Protein AF-A0A378W9N7-F1 (afdb_monomer_lite)

Organism: Neisseria meningitidis (NCBI:txid487)

Radius of gyration: 16.22 Å; chains: 1; bounding box: 40×54×40 Å

Structure (mmCIF, N/CA/C/O backbone):
data_AF-A0A378W9N7-F1
#
_entry.id   AF-A0A378W9N7-F1
#
loop_
_atom_site.group_PDB
_atom_site.id
_atom_site.type_symbol
_atom_site.label_atom_id
_atom_site.label_alt_id
_atom_site.label_comp_id
_atom_site.label_asym_id
_atom_site.label_entity_id
_atom_site.label_seq_id
_atom_site.pdbx_PDB_ins_code
_atom_site.Cartn_x
_atom_site.Cartn_y
_atom_site.Cartn_z
_atom_site.occupancy
_atom_site.B_iso_or_equiv
_atom_site.auth_seq_id
_atom_site.auth_comp_id
_atom_site.auth_asym_id
_atom_site.auth_atom_id
_atom_site.pdbx_PDB_model_num
ATOM 1 N N . MET A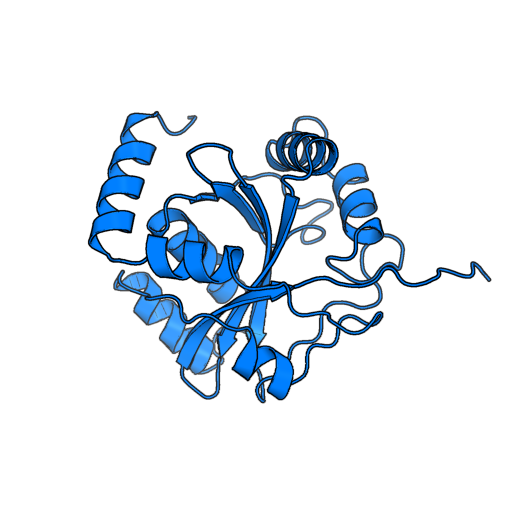 1 1 ? -7.479 9.780 22.077 1.00 34.34 1 MET A N 1
ATOM 2 C CA . MET A 1 1 ? -7.930 11.016 21.404 1.00 34.34 1 MET A CA 1
ATOM 3 C C . MET A 1 1 ? -8.249 10.666 19.956 1.00 34.34 1 MET A C 1
ATOM 5 O O . MET A 1 1 ? -7.343 10.291 19.224 1.00 34.34 1 MET A O 1
ATOM 9 N N . VAL A 1 2 ? -9.528 10.629 19.574 1.00 36.94 2 VAL A N 1
ATOM 10 C CA . VAL A 1 2 ? -9.931 10.389 18.176 1.00 36.94 2 VAL A CA 1
ATOM 11 C C . VAL A 1 2 ? -9.769 11.719 17.433 1.00 36.94 2 VAL A C 1
ATOM 13 O O . VAL A 1 2 ? -10.306 12.708 17.929 1.00 36.94 2 VAL A O 1
ATOM 16 N N . PRO A 1 3 ? -9.050 11.785 16.297 1.00 40.62 3 PRO A N 1
ATOM 17 C CA . PRO A 1 3 ? -8.922 13.017 15.521 1.00 40.62 3 PRO A CA 1
ATOM 18 C C . PRO A 1 3 ? -10.306 13.563 15.171 1.00 40.62 3 PRO A C 1
ATOM 20 O O . PRO A 1 3 ? -11.126 12.855 14.576 1.00 40.62 3 PRO A O 1
ATOM 23 N N . GLY A 1 4 ? -10.579 14.794 15.599 1.00 44.03 4 GLY A N 1
ATOM 24 C CA . GLY A 1 4 ? -11.855 15.463 15.386 1.00 44.03 4 GLY A CA 1
ATOM 25 C C . GLY A 1 4 ? -12.088 15.779 13.910 1.00 44.03 4 GLY A C 1
ATOM 26 O O . GLY A 1 4 ? -11.154 15.979 13.133 1.00 44.03 4 GLY A O 1
ATOM 27 N N . ILE A 1 5 ? -13.362 15.868 13.529 1.00 50.78 5 ILE A N 1
ATOM 28 C CA . ILE A 1 5 ? -13.840 16.156 12.166 1.00 50.78 5 ILE A CA 1
ATOM 29 C C . ILE A 1 5 ? -13.113 17.372 11.540 1.00 50.78 5 ILE A C 1
ATOM 31 O O . ILE A 1 5 ? -12.825 17.364 10.342 1.00 50.78 5 ILE A O 1
ATOM 35 N N . GLY A 1 6 ? -12.705 18.363 12.344 1.00 45.44 6 GLY A N 1
ATOM 36 C CA . GLY A 1 6 ? -11.937 19.534 11.901 1.00 45.44 6 GLY A CA 1
ATOM 37 C C . GLY A 1 6 ? -10.568 19.229 11.271 1.00 45.44 6 GLY A C 1
ATOM 38 O O . GLY A 1 6 ? -10.250 19.790 10.222 1.00 45.44 6 GLY A O 1
ATOM 39 N N . GLU A 1 7 ? -9.786 18.296 11.827 1.00 54.50 7 GLU A N 1
ATOM 40 C CA . GLU A 1 7 ? -8.474 17.919 11.266 1.00 54.50 7 GLU A CA 1
ATOM 41 C C . GLU A 1 7 ? -8.627 17.224 9.905 1.00 54.50 7 GLU A C 1
ATOM 43 O O . GLU A 1 7 ? -7.846 17.457 8.980 1.00 54.50 7 GLU A O 1
ATOM 48 N N . SER A 1 8 ? -9.690 16.427 9.745 1.00 53.88 8 SER A N 1
ATOM 49 C CA . SER A 1 8 ? -9.984 15.734 8.486 1.00 53.88 8 SER A CA 1
ATOM 50 C C . SER A 1 8 ? -10.408 16.687 7.360 1.00 53.88 8 SER A C 1
ATOM 52 O O . SER A 1 8 ? -10.002 16.505 6.210 1.00 53.88 8 SER A O 1
ATOM 54 N N . ILE A 1 9 ? -11.149 17.753 7.686 1.00 55.97 9 ILE A N 1
ATOM 55 C CA . ILE A 1 9 ? -11.561 18.783 6.721 1.00 55.97 9 ILE A CA 1
ATOM 56 C C . ILE A 1 9 ? -10.350 19.595 6.254 1.00 55.97 9 ILE A C 1
ATOM 58 O O . ILE A 1 9 ? -10.217 19.868 5.057 1.00 55.97 9 ILE A O 1
ATOM 62 N N . GLN A 1 10 ? -9.446 19.958 7.168 1.00 60.88 10 GLN A N 1
ATOM 63 C CA . GLN A 1 10 ? -8.246 20.712 6.811 1.00 60.88 10 GLN A CA 1
ATOM 64 C C . GLN A 1 10 ? -7.283 19.872 5.962 1.00 60.88 10 GLN A C 1
ATOM 66 O O . GLN A 1 10 ? -6.807 20.350 4.930 1.00 60.88 10 GLN A O 1
ATOM 71 N N . ALA A 1 11 ? -7.076 18.599 6.316 1.00 56.28 11 ALA A N 1
ATOM 72 C CA . ALA A 1 11 ? -6.296 17.665 5.505 1.00 56.28 11 ALA A CA 1
ATOM 73 C C . ALA A 1 11 ? -6.881 17.503 4.090 1.00 56.28 11 ALA A C 1
ATOM 75 O O . ALA A 1 11 ? -6.137 17.517 3.111 1.00 56.28 11 ALA A O 1
ATOM 76 N N . TYR A 1 12 ? -8.211 17.435 3.955 1.00 57.22 12 TYR A N 1
ATOM 77 C CA . TYR A 1 12 ? -8.878 17.355 2.653 1.00 57.22 12 TYR A CA 1
ATOM 78 C C . TYR A 1 12 ? -8.709 18.630 1.807 1.00 57.22 12 TYR A C 1
ATOM 80 O O . TYR A 1 12 ? -8.423 18.545 0.610 1.00 57.22 12 TYR A O 1
ATOM 88 N N . LYS A 1 13 ? -8.831 19.823 2.409 1.00 61.66 13 LYS A N 1
ATOM 89 C CA . LYS A 1 13 ? -8.597 21.103 1.712 1.00 61.66 13 LYS A CA 1
ATOM 90 C C . LYS A 1 13 ? -7.152 21.214 1.212 1.00 61.66 13 LYS A C 1
ATOM 92 O O . LYS A 1 13 ? -6.941 21.551 0.046 1.00 61.66 13 LYS A O 1
ATOM 97 N N . VAL A 1 14 ? -6.177 20.855 2.050 1.00 61.50 14 VAL A N 1
ATOM 98 C CA . VAL A 1 14 ? -4.748 20.830 1.690 1.00 61.50 14 VAL A CA 1
ATOM 99 C C . VAL A 1 14 ? -4.471 19.794 0.590 1.00 61.50 14 VAL A C 1
ATOM 101 O O . VAL A 1 14 ? -3.802 20.109 -0.394 1.00 61.50 14 VAL A O 1
ATOM 104 N N . ALA A 1 15 ? -5.059 18.596 0.678 1.00 58.94 15 ALA A N 1
ATOM 105 C CA . ALA A 1 15 ? -4.939 17.539 -0.331 1.00 58.94 15 ALA A CA 1
ATOM 106 C C . ALA A 1 15 ? -5.471 17.948 -1.712 1.00 58.94 15 ALA A C 1
ATOM 108 O O . ALA A 1 15 ? -4.865 17.647 -2.749 1.00 58.94 15 ALA A O 1
ATOM 109 N N . LYS A 1 16 ? -6.621 18.636 -1.725 1.00 56.69 16 LYS A N 1
ATOM 110 C CA . LYS A 1 16 ? -7.262 19.150 -2.938 1.00 56.69 16 LYS A CA 1
ATOM 111 C C . LYS A 1 16 ? -6.425 20.269 -3.566 1.00 56.69 16 LYS A C 1
ATOM 113 O O . LYS A 1 16 ? -6.222 20.248 -4.779 1.00 56.69 16 LYS A O 1
ATOM 118 N N . ALA A 1 17 ? -5.882 21.177 -2.751 1.00 56.25 17 ALA A N 1
ATOM 119 C CA . ALA A 1 17 ? -4.982 22.240 -3.203 1.00 56.25 17 ALA A CA 1
ATOM 120 C C . ALA A 1 17 ? -3.659 21.688 -3.770 1.00 56.25 17 ALA A C 1
ATOM 122 O O . ALA A 1 17 ? -3.176 22.165 -4.795 1.00 56.25 17 ALA A O 1
ATOM 123 N N . ALA A 1 18 ? -3.120 20.616 -3.182 1.00 56.22 18 ALA A N 1
ATOM 124 C CA . ALA A 1 18 ? -1.885 19.971 -3.633 1.00 56.22 18 ALA A CA 1
ATOM 125 C C . ALA A 1 18 ? -2.036 19.132 -4.925 1.00 56.22 18 ALA A C 1
ATOM 127 O O . ALA A 1 18 ? -1.061 18.551 -5.402 1.00 56.22 18 ALA A O 1
ATOM 128 N N . LYS A 1 19 ? -3.247 19.028 -5.508 1.00 64.69 19 LYS A N 1
ATOM 129 C CA . LYS A 1 19 ? -3.597 18.098 -6.610 1.00 64.69 19 LYS A CA 1
ATOM 130 C C . LYS A 1 19 ? -3.274 16.623 -6.301 1.00 64.69 19 LYS A C 1
ATOM 132 O O . LYS A 1 19 ? -3.296 15.787 -7.204 1.00 64.69 19 LYS A O 1
ATOM 137 N N . ASN A 1 20 ? -2.993 16.290 -5.045 1.00 63.88 20 ASN A N 1
ATOM 138 C CA . ASN A 1 20 ? -2.612 14.951 -4.611 1.00 63.88 20 ASN A CA 1
ATOM 139 C C . ASN A 1 20 ? -3.819 14.012 -4.721 1.00 63.88 20 ASN A C 1
ATOM 141 O O . ASN A 1 20 ? -3.736 12.972 -5.376 1.00 63.88 20 ASN A O 1
ATOM 145 N N . LEU A 1 21 ? -4.988 14.467 -4.252 1.00 69.69 21 LEU A N 1
ATOM 146 C CA . LEU A 1 21 ? -6.260 13.744 -4.358 1.00 69.69 21 LEU A CA 1
ATOM 147 C C . LEU A 1 21 ? -6.560 13.253 -5.791 1.00 69.69 21 LEU A C 1
ATOM 149 O O . LEU A 1 21 ? -7.120 12.174 -5.973 1.00 69.69 21 LEU A O 1
ATOM 153 N N . GLN A 1 22 ? -6.147 14.009 -6.816 1.00 74.25 22 GLN A N 1
ATOM 154 C CA . GLN A 1 22 ? -6.316 13.621 -8.222 1.00 74.25 22 GLN A CA 1
ATOM 155 C C . GLN A 1 22 ? -5.456 12.408 -8.599 1.00 74.25 22 GLN A C 1
ATOM 157 O O . GLN A 1 22 ? -5.922 11.546 -9.338 1.00 74.25 22 GLN A O 1
ATOM 162 N N . GLY A 1 23 ? -4.221 12.319 -8.094 1.00 76.62 23 GLY A N 1
ATOM 163 C CA . GLY A 1 23 ? -3.331 11.178 -8.325 1.00 76.62 23 GLY A CA 1
ATOM 164 C C . GLY A 1 23 ? -3.875 9.899 -7.692 1.00 76.62 23 GLY A C 1
ATOM 165 O O . GLY A 1 23 ? -3.953 8.868 -8.358 1.00 76.62 23 GLY A O 1
ATOM 166 N N . MET A 1 24 ? -4.344 9.984 -6.443 1.00 83.12 24 MET A N 1
ATOM 167 C CA . MET A 1 24 ? -4.941 8.839 -5.754 1.00 83.12 24 MET A CA 1
ATOM 168 C C . MET A 1 24 ? -6.254 8.398 -6.415 1.00 83.12 24 MET A C 1
ATOM 170 O O . MET A 1 24 ? -6.439 7.216 -6.692 1.00 83.12 24 MET A O 1
ATOM 174 N N . LYS A 1 25 ? -7.137 9.345 -6.764 1.00 82.00 25 LYS A N 1
ATOM 175 C CA . LYS A 1 25 ? -8.366 9.049 -7.512 1.00 82.00 25 LYS A CA 1
ATOM 176 C C . LYS A 1 25 ? -8.063 8.387 -8.858 1.00 82.00 25 LYS A C 1
ATOM 178 O O . LYS A 1 25 ? -8.597 7.323 -9.145 1.00 82.00 25 LYS A O 1
ATOM 183 N N . LYS A 1 26 ? -7.123 8.939 -9.632 1.00 83.38 26 LYS A N 1
ATOM 184 C CA . LYS A 1 26 ? -6.682 8.356 -10.907 1.00 83.38 26 LYS A CA 1
ATOM 185 C C . LYS A 1 26 ? -6.172 6.923 -10.740 1.00 83.38 26 LYS A C 1
ATOM 187 O O . LYS A 1 26 ? -6.474 6.075 -11.572 1.00 83.38 26 LYS A O 1
ATOM 192 N N . ALA A 1 27 ? -5.422 6.637 -9.677 1.00 84.69 27 ALA A N 1
ATOM 193 C CA . ALA A 1 27 ? -4.951 5.285 -9.394 1.00 84.69 27 ALA A CA 1
ATOM 194 C C . ALA A 1 27 ? -6.089 4.302 -9.074 1.00 84.69 27 ALA A C 1
ATOM 196 O O . ALA A 1 27 ? -6.004 3.128 -9.435 1.00 84.69 27 ALA A O 1
ATOM 197 N N . LEU A 1 28 ? -7.142 4.777 -8.404 1.00 84.06 28 LEU A N 1
ATOM 198 C CA . LEU A 1 28 ? -8.312 3.980 -8.031 1.00 84.06 28 LEU A CA 1
ATOM 199 C C . LEU A 1 28 ? -9.324 3.791 -9.164 1.00 84.06 28 LEU A C 1
ATOM 201 O O . LEU A 1 28 ? -10.057 2.797 -9.134 1.00 84.06 28 LEU A O 1
ATOM 205 N N . ASP A 1 29 ? -9.356 4.724 -10.117 1.00 87.25 29 ASP A N 1
ATOM 206 C CA . ASP A 1 29 ? -10.188 4.679 -11.324 1.00 87.25 29 ASP A CA 1
ATOM 207 C C . ASP A 1 29 ? -9.532 3.841 -12.438 1.00 87.25 29 ASP A C 1
ATOM 209 O O . ASP A 1 29 ? -10.225 3.263 -13.275 1.00 87.25 29 ASP A O 1
ATOM 213 N N . LYS A 1 30 ? -8.196 3.717 -12.442 1.00 89.38 30 LYS A N 1
ATOM 214 C CA . LYS A 1 30 ? -7.489 2.779 -13.326 1.00 89.38 30 LYS A CA 1
ATOM 215 C C . LYS A 1 30 ? -7.882 1.331 -13.017 1.00 89.38 30 LYS A C 1
ATOM 217 O O . LYS A 1 30 ? -7.996 0.928 -11.859 1.00 89.38 30 LYS A O 1
ATOM 222 N N . ALA A 1 31 ? -7.994 0.523 -14.072 1.00 89.06 31 ALA A N 1
ATOM 223 C CA . ALA A 1 31 ? -8.169 -0.917 -13.941 1.00 89.06 31 ALA A CA 1
ATOM 224 C C . ALA A 1 31 ? -7.033 -1.533 -13.107 1.00 89.06 31 ALA A C 1
ATOM 226 O O . ALA A 1 31 ? -5.862 -1.174 -13.261 1.00 89.06 31 ALA A O 1
ATOM 227 N N . ALA A 1 32 ? -7.385 -2.467 -12.222 1.00 93.06 32 ALA A N 1
ATOM 228 C CA . ALA A 1 32 ? -6.411 -3.111 -11.353 1.00 93.06 32 ALA A CA 1
ATOM 229 C C . ALA A 1 32 ? -5.436 -3.973 -12.166 1.00 93.06 32 ALA A C 1
ATOM 231 O O . ALA A 1 32 ? -5.843 -4.838 -12.944 1.00 93.06 32 ALA A O 1
ATOM 232 N N . THR A 1 33 ? -4.141 -3.789 -11.927 1.00 96.38 33 THR A N 1
ATOM 233 C CA . THR A 1 33 ? -3.101 -4.651 -12.484 1.00 96.38 33 THR A CA 1
ATOM 234 C C . THR A 1 33 ? -3.207 -6.041 -11.877 1.00 96.38 33 THR A C 1
ATOM 236 O O . THR A 1 33 ? -3.171 -6.208 -10.661 1.00 96.38 33 THR A O 1
ATOM 239 N N . VAL A 1 34 ? -3.291 -7.066 -12.718 1.00 96.94 34 VAL A N 1
ATOM 240 C CA . VAL A 1 34 ? -3.351 -8.454 -12.250 1.00 96.94 34 VAL A CA 1
ATOM 241 C C . VAL A 1 34 ? -1.933 -8.983 -12.021 1.00 96.94 34 VAL A C 1
ATOM 243 O O . VAL A 1 34 ? -1.147 -9.093 -12.969 1.00 96.94 34 VAL A O 1
ATOM 246 N N . ALA A 1 35 ? -1.598 -9.301 -10.771 1.00 97.38 35 ALA A N 1
ATOM 247 C CA . ALA A 1 35 ? -0.360 -9.995 -10.412 1.00 97.38 35 ALA A CA 1
ATOM 248 C C . ALA A 1 35 ? -0.430 -11.483 -10.797 1.00 97.38 35 ALA A C 1
ATOM 250 O O . ALA A 1 35 ? -1.505 -12.009 -11.091 1.00 97.38 35 ALA A O 1
ATOM 251 N N . THR A 1 36 ? 0.702 -12.187 -10.787 1.00 97.06 36 THR A N 1
ATOM 252 C CA . THR A 1 36 ? 0.668 -13.661 -10.831 1.00 97.06 36 THR A CA 1
ATOM 253 C C . THR A 1 36 ? 0.050 -14.221 -9.545 1.00 97.06 36 THR A C 1
ATOM 255 O O . THR A 1 36 ? -0.019 -13.526 -8.529 1.00 97.06 36 THR A O 1
ATOM 258 N N . ALA A 1 37 ? -0.362 -15.493 -9.550 1.00 94.69 37 ALA A N 1
ATOM 259 C CA . ALA A 1 37 ? -0.831 -16.167 -8.334 1.00 94.69 37 ALA A CA 1
ATOM 260 C C . ALA A 1 37 ? 0.257 -16.238 -7.246 1.00 94.69 37 ALA A C 1
ATOM 262 O O . ALA A 1 37 ? -0.049 -16.367 -6.072 1.00 94.69 37 ALA A O 1
ATOM 263 N N . GLN A 1 38 ? 1.531 -16.131 -7.627 1.00 95.50 38 GLN A N 1
ATOM 264 C CA . GLN A 1 38 ? 2.685 -16.047 -6.735 1.00 95.50 38 GLN A CA 1
ATOM 265 C C . GLN A 1 38 ? 3.000 -14.605 -6.307 1.00 95.50 38 GLN A C 1
ATOM 267 O O . GLN A 1 38 ? 3.989 -14.390 -5.617 1.00 95.50 38 GLN A O 1
ATOM 272 N N . GLY A 1 39 ? 2.195 -13.614 -6.699 1.00 96.56 39 GLY A N 1
ATOM 273 C CA . GLY A 1 39 ? 2.344 -12.233 -6.240 1.00 96.56 39 GLY A CA 1
ATOM 274 C C . GLY A 1 39 ? 3.400 -11.421 -6.990 1.00 96.56 39 GLY A C 1
ATOM 275 O O . GLY A 1 39 ? 3.817 -10.373 -6.500 1.00 96.56 39 GLY A O 1
ATOM 276 N N . TYR A 1 40 ? 3.837 -11.879 -8.165 1.00 97.56 40 TYR A N 1
ATOM 277 C CA . TYR A 1 40 ? 4.798 -11.153 -8.990 1.00 97.56 40 TYR A CA 1
ATOM 278 C C . TYR A 1 40 ? 4.095 -10.131 -9.891 1.00 97.56 40 TYR A C 1
ATOM 280 O O . TYR A 1 40 ? 3.102 -10.442 -10.564 1.00 97.56 40 TYR A O 1
ATOM 288 N N . VAL A 1 41 ? 4.641 -8.914 -9.942 1.00 97.88 41 VAL A N 1
ATOM 289 C CA . VAL A 1 41 ? 4.225 -7.846 -10.858 1.00 97.88 41 VAL A CA 1
ATOM 290 C C . VAL A 1 41 ? 5.428 -7.408 -11.695 1.00 97.88 41 VAL A C 1
ATOM 292 O O . VAL A 1 41 ? 6.439 -6.940 -11.170 1.00 97.88 41 VAL A O 1
ATOM 295 N N . SER A 1 42 ? 5.310 -7.562 -13.016 1.00 97.44 42 SER A N 1
ATOM 296 C CA . SER A 1 42 ? 6.391 -7.276 -13.961 1.00 97.44 42 SER A CA 1
ATOM 297 C C . SER A 1 42 ? 6.579 -5.782 -14.227 1.00 97.44 42 SER A C 1
ATOM 299 O O . SER A 1 42 ? 5.660 -4.976 -14.062 1.00 97.44 42 SER A O 1
ATOM 301 N N . LYS A 1 43 ? 7.752 -5.432 -14.765 1.00 96.62 43 LYS A N 1
ATOM 302 C CA . LYS A 1 43 ? 8.103 -4.064 -15.173 1.00 96.62 43 LYS A CA 1
ATOM 303 C C . LYS A 1 43 ? 7.110 -3.424 -16.123 1.00 96.62 43 LYS A C 1
ATOM 305 O O . LYS A 1 43 ? 6.696 -2.289 -15.903 1.00 96.62 43 LYS A O 1
ATOM 310 N N . THR A 1 44 ? 6.667 -4.160 -17.136 1.00 96.94 44 THR A N 1
ATOM 311 C CA . THR A 1 44 ? 5.654 -3.677 -18.080 1.00 96.94 44 THR A CA 1
ATOM 312 C C . THR A 1 44 ? 4.342 -3.345 -17.372 1.00 96.94 44 THR A C 1
ATOM 314 O O . THR A 1 44 ? 3.776 -2.275 -17.591 1.00 96.94 44 THR A O 1
ATOM 317 N N . LYS A 1 45 ? 3.884 -4.221 -16.467 1.00 96.19 45 LYS A N 1
ATOM 318 C CA . LYS A 1 45 ? 2.635 -4.022 -15.720 1.00 96.19 45 LYS A CA 1
ATOM 319 C C . LYS A 1 45 ? 2.716 -2.824 -14.772 1.00 96.19 45 LYS A C 1
ATOM 321 O O . LYS A 1 45 ? 1.763 -2.051 -14.698 1.00 96.19 45 LYS A O 1
ATOM 326 N N . ILE A 1 46 ? 3.852 -2.637 -14.097 1.00 95.25 46 ILE A N 1
ATOM 327 C CA . ILE A 1 46 ? 4.090 -1.463 -13.248 1.00 95.25 46 ILE A CA 1
ATOM 328 C C . ILE A 1 46 ? 4.103 -0.192 -14.095 1.00 95.25 46 ILE A C 1
ATOM 330 O O . ILE A 1 46 ? 3.332 0.717 -13.813 1.00 95.25 46 ILE A O 1
ATOM 334 N N . LYS A 1 47 ? 4.887 -0.147 -15.180 1.00 93.94 47 LYS A N 1
ATOM 335 C CA . LYS A 1 47 ? 4.993 1.034 -16.052 1.00 93.94 47 LYS A CA 1
ATOM 336 C C . LYS A 1 47 ? 3.632 1.507 -16.578 1.00 93.94 47 LYS A C 1
ATOM 338 O O . LYS A 1 47 ? 3.388 2.708 -16.622 1.00 93.94 47 LYS A O 1
ATOM 343 N N . ILE A 1 48 ? 2.755 0.577 -16.960 1.00 92.81 48 ILE A N 1
ATOM 344 C CA . ILE A 1 48 ? 1.414 0.880 -17.488 1.00 92.81 48 ILE A CA 1
ATOM 345 C C . ILE A 1 48 ? 0.450 1.290 -16.363 1.00 92.81 48 ILE A C 1
ATOM 347 O O . ILE A 1 48 ? -0.255 2.303 -16.449 1.00 92.81 48 ILE A O 1
ATOM 351 N N . GLY A 1 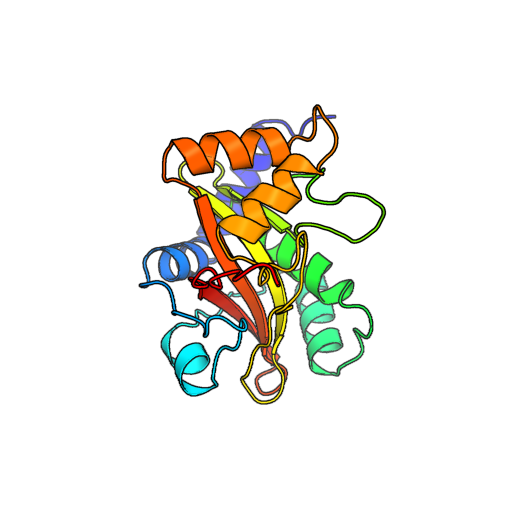49 ? 0.393 0.486 -15.302 1.00 93.00 49 GLY A N 1
ATOM 352 C CA . GLY A 1 49 ? -0.636 0.629 -14.278 1.00 93.00 49 GLY A CA 1
ATOM 353 C C . GLY A 1 49 ? -0.340 1.719 -13.249 1.00 93.00 49 GLY A C 1
ATOM 354 O O . GLY A 1 49 ? -1.278 2.294 -12.698 1.00 93.00 49 GLY A O 1
ATOM 355 N N . GLN A 1 50 ? 0.932 2.049 -13.006 1.00 94.56 50 GLN A N 1
ATOM 356 C CA . GLN A 1 50 ? 1.297 2.980 -11.944 1.00 94.56 50 GLN A CA 1
ATOM 357 C C . GLN A 1 50 ? 0.742 4.387 -12.169 1.00 94.56 50 GLN A C 1
ATOM 359 O O . GLN A 1 50 ? 0.515 4.848 -13.295 1.00 94.56 50 GLN A O 1
ATOM 364 N N . THR A 1 51 ? 0.538 5.087 -11.064 1.00 95.00 51 THR A N 1
ATOM 365 C CA . THR A 1 51 ? 0.277 6.520 -11.032 1.00 95.00 51 THR A CA 1
ATOM 366 C C . THR A 1 51 ? 1.284 7.157 -10.094 1.00 95.00 51 THR A C 1
ATOM 368 O O . THR A 1 51 ? 1.448 6.710 -8.962 1.00 95.00 51 TH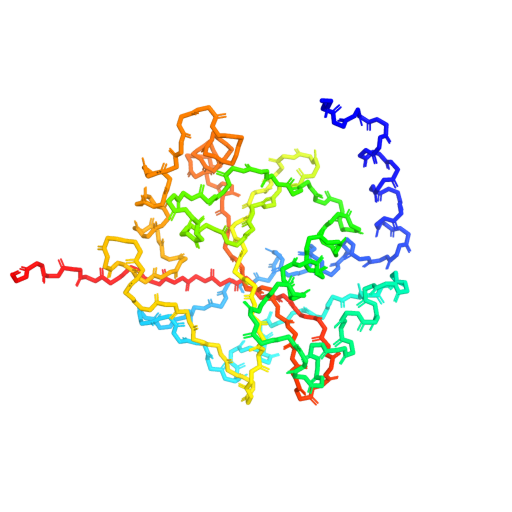R A O 1
ATOM 371 N N . GLU A 1 52 ? 1.973 8.184 -10.577 1.00 93.50 52 GLU A N 1
ATOM 372 C CA . GLU A 1 52 ? 2.894 8.965 -9.760 1.00 93.50 52 GLU A CA 1
ATOM 373 C C . GLU A 1 52 ? 2.119 9.756 -8.706 1.00 93.50 52 GLU A C 1
ATOM 375 O O . GLU A 1 52 ? 1.132 10.434 -9.010 1.00 93.50 52 GLU A O 1
ATOM 380 N N . LEU A 1 53 ? 2.578 9.653 -7.463 1.00 92.06 53 LEU A N 1
ATOM 381 C CA . LEU A 1 53 ? 2.088 10.432 -6.343 1.00 92.06 53 LEU A CA 1
ATOM 382 C C . LEU A 1 53 ? 3.035 11.603 -6.118 1.00 92.06 53 LEU A C 1
ATOM 384 O O . LEU A 1 53 ? 4.252 11.446 -6.025 1.00 92.06 53 LEU A O 1
ATOM 388 N N . ARG A 1 54 ? 2.463 12.799 -6.012 1.00 90.06 54 ARG A N 1
ATOM 389 C CA . ARG A 1 54 ? 3.228 13.994 -5.670 1.00 90.06 54 ARG A CA 1
ATOM 390 C C . ARG A 1 54 ? 3.574 13.972 -4.184 1.00 90.06 54 ARG A C 1
ATOM 392 O O . ARG A 1 54 ? 2.704 13.782 -3.338 1.00 90.06 54 ARG A O 1
ATOM 399 N N . VAL A 1 55 ? 4.847 14.219 -3.891 1.00 91.50 55 VAL A N 1
ATOM 400 C CA . VAL A 1 55 ? 5.382 14.326 -2.531 1.00 91.50 55 VAL A CA 1
ATOM 401 C C . VAL A 1 55 ? 5.758 15.781 -2.274 1.00 91.50 55 VAL A C 1
ATOM 403 O O . VAL A 1 55 ? 6.718 16.307 -2.841 1.00 91.50 55 VAL A O 1
ATOM 406 N N . THR A 1 56 ? 4.949 16.462 -1.465 1.00 87.31 56 THR A N 1
ATOM 407 C CA . THR A 1 56 ? 5.029 17.918 -1.286 1.00 87.31 56 THR A CA 1
ATOM 408 C C . THR A 1 56 ? 5.695 18.326 0.021 1.00 87.31 56 THR A C 1
ATOM 410 O O . THR A 1 56 ? 6.488 19.269 0.009 1.00 87.31 56 THR A O 1
ATOM 413 N N . ALA A 1 57 ? 5.427 17.611 1.118 1.00 88.88 57 ALA A N 1
ATOM 414 C CA . ALA A 1 57 ? 6.005 17.910 2.425 1.00 88.88 57 ALA A CA 1
ATOM 415 C C . ALA A 1 57 ? 7.532 17.727 2.425 1.00 88.88 57 ALA A C 1
ATOM 417 O O . ALA A 1 57 ? 8.059 16.766 1.864 1.00 88.88 57 ALA A O 1
ATOM 418 N N . ALA A 1 58 ? 8.254 18.653 3.062 1.00 92.62 58 ALA A N 1
ATOM 419 C CA . ALA A 1 58 ? 9.718 18.643 3.084 1.00 92.62 58 ALA A CA 1
ATOM 420 C C . ALA A 1 58 ? 10.288 17.370 3.737 1.00 92.62 58 ALA A C 1
ATOM 422 O O . ALA A 1 58 ? 11.218 16.769 3.201 1.00 92.62 58 ALA A O 1
ATOM 423 N N . THR A 1 59 ? 9.682 16.919 4.837 1.00 93.81 59 THR A N 1
ATOM 424 C CA . THR A 1 59 ? 10.036 15.668 5.527 1.00 93.81 59 THR A CA 1
ATOM 425 C C . THR A 1 59 ? 9.864 14.452 4.623 1.00 93.81 59 THR A C 1
ATOM 427 O O . THR A 1 59 ? 10.737 13.591 4.555 1.00 93.81 59 THR A O 1
ATOM 430 N N . ASP A 1 60 ? 8.782 14.404 3.850 1.00 96.44 60 ASP A N 1
ATOM 431 C CA . ASP A 1 60 ? 8.515 13.287 2.949 1.00 96.44 60 ASP A CA 1
ATOM 432 C C . ASP A 1 60 ? 9.469 13.283 1.755 1.00 96.44 60 ASP A C 1
ATOM 434 O O . ASP A 1 60 ? 9.879 12.221 1.296 1.00 96.44 60 ASP A O 1
ATOM 438 N N . LYS A 1 61 ? 9.878 14.460 1.263 1.00 97.12 61 LYS A N 1
ATOM 439 C CA . LYS A 1 61 ? 10.926 14.564 0.236 1.00 97.12 61 LYS A CA 1
ATOM 440 C C . LYS A 1 61 ? 12.261 14.016 0.746 1.00 97.12 61 LYS A C 1
ATOM 442 O O . LYS A 1 61 ? 12.968 13.347 -0.005 1.00 97.12 61 LYS A O 1
ATOM 447 N N . GLN A 1 62 ? 12.595 14.262 2.015 1.00 97.56 62 GLN A N 1
ATOM 448 C CA . GLN A 1 62 ? 13.791 13.693 2.644 1.00 97.56 62 GLN A CA 1
ATOM 449 C C . GLN A 1 62 ? 13.689 12.168 2.780 1.00 97.56 62 GLN A C 1
ATOM 451 O O . GLN A 1 62 ? 14.643 11.475 2.423 1.00 97.56 62 GLN A O 1
ATOM 456 N N . LEU A 1 63 ? 12.535 11.645 3.219 1.00 98.06 63 LEU A N 1
ATOM 457 C CA . LEU A 1 63 ? 12.273 10.201 3.261 1.00 98.06 63 LEU A CA 1
ATOM 458 C C . LEU A 1 63 ? 12.397 9.578 1.867 1.00 98.06 63 LEU A C 1
ATOM 460 O O . LEU A 1 63 ? 13.134 8.612 1.690 1.00 98.06 63 LEU A O 1
ATOM 464 N N . LEU A 1 64 ? 11.745 10.165 0.861 1.00 97.88 64 LEU A N 1
ATOM 465 C CA . LEU A 1 64 ? 11.785 9.699 -0.524 1.00 97.88 64 LEU A CA 1
ATOM 466 C C . LEU A 1 64 ? 13.223 9.620 -1.055 1.00 97.88 64 LEU A C 1
ATOM 468 O O . LEU A 1 64 ? 13.605 8.604 -1.637 1.00 97.88 64 LEU A O 1
ATOM 472 N N . LYS A 1 65 ? 14.037 10.654 -0.799 1.00 97.56 65 LYS A N 1
ATOM 473 C CA . LYS A 1 65 ? 15.462 10.672 -1.158 1.00 97.56 65 LYS A CA 1
ATOM 474 C C . LYS A 1 65 ? 16.232 9.549 -0.457 1.00 97.56 65 LYS A C 1
ATOM 476 O O . LYS A 1 65 ? 16.925 8.785 -1.124 1.00 97.56 65 LYS A O 1
ATOM 481 N N . ALA A 1 66 ? 16.075 9.404 0.860 1.00 97.44 66 ALA A N 1
ATOM 482 C CA . ALA A 1 66 ? 16.755 8.367 1.639 1.00 97.44 66 ALA A CA 1
ATOM 483 C C . ALA A 1 66 ? 16.391 6.942 1.180 1.00 97.44 66 ALA A C 1
ATOM 485 O O . ALA A 1 66 ? 17.268 6.088 1.045 1.00 97.44 66 ALA A O 1
ATOM 486 N N . ILE A 1 67 ? 15.112 6.692 0.885 1.00 97.62 67 ILE A N 1
ATOM 487 C CA . ILE A 1 67 ? 14.629 5.404 0.375 1.00 97.62 67 ILE A CA 1
ATOM 488 C C . ILE A 1 67 ? 15.192 5.128 -1.026 1.00 97.62 67 ILE A C 1
ATOM 490 O O . ILE A 1 67 ? 15.664 4.020 -1.290 1.00 97.62 67 ILE A O 1
ATOM 494 N N . GLY A 1 68 ? 15.191 6.129 -1.916 1.00 95.31 68 GLY A N 1
ATOM 495 C CA . GLY A 1 68 ? 15.788 6.027 -3.253 1.00 95.31 68 GLY A CA 1
ATOM 496 C C . GLY A 1 68 ? 17.263 5.615 -3.195 1.00 95.31 68 GLY A C 1
ATOM 497 O O . GLY A 1 68 ? 17.675 4.653 -3.852 1.00 95.31 68 GLY A O 1
ATOM 498 N N . GLU A 1 69 ? 18.018 6.250 -2.298 1.00 94.44 69 GLU A N 1
ATOM 499 C CA . GLU A 1 69 ? 19.428 5.956 -1.997 1.00 94.44 69 GLU A CA 1
ATOM 500 C C . GLU A 1 69 ? 19.643 4.594 -1.312 1.00 94.44 69 GLU A C 1
ATOM 502 O O . GLU A 1 69 ? 20.774 4.140 -1.180 1.00 94.44 69 GLU A O 1
ATOM 507 N N . GLY A 1 70 ? 18.575 3.897 -0.914 1.00 93.44 70 GLY A N 1
ATOM 508 C CA . GLY A 1 70 ? 18.653 2.576 -0.288 1.00 93.44 70 GLY A CA 1
ATOM 509 C C . GLY A 1 70 ? 18.967 2.594 1.203 1.00 93.44 70 GLY A C 1
ATOM 510 O O . GLY A 1 70 ? 19.334 1.553 1.741 1.00 93.44 70 GLY A O 1
ATOM 511 N N . ARG A 1 71 ? 18.804 3.739 1.878 1.00 95.81 71 ARG A N 1
ATOM 512 C CA . ARG A 1 71 ? 19.035 3.874 3.328 1.00 95.81 71 ARG A CA 1
ATOM 513 C C . ARG A 1 71 ? 17.935 3.240 4.185 1.00 95.81 71 ARG A C 1
ATOM 515 O O . ARG A 1 71 ? 18.121 3.050 5.381 1.00 95.81 71 ARG A O 1
ATOM 522 N N . ASP A 1 72 ? 16.804 2.890 3.580 1.00 96.62 72 ASP A N 1
ATOM 523 C CA . ASP A 1 72 ? 15.708 2.190 4.245 1.00 96.62 72 ASP A CA 1
ATOM 524 C C . ASP A 1 72 ? 15.881 0.669 4.118 1.00 96.62 72 ASP A C 1
ATOM 526 O O . ASP A 1 72 ? 15.451 0.052 3.145 1.00 96.62 72 ASP A O 1
ATOM 530 N N . THR A 1 73 ? 16.555 0.045 5.081 1.00 93.44 73 THR A N 1
ATOM 531 C CA . THR A 1 73 ? 16.842 -1.401 5.051 1.00 93.44 73 THR A CA 1
ATOM 532 C C . THR A 1 73 ? 15.710 -2.258 5.613 1.00 93.44 73 THR A C 1
ATOM 534 O O . THR A 1 73 ? 15.637 -3.445 5.305 1.00 93.44 73 THR A O 1
ATOM 537 N N . THR A 1 74 ? 14.813 -1.666 6.406 1.00 92.56 74 THR A N 1
ATOM 538 C CA . THR A 1 74 ? 13.724 -2.374 7.099 1.00 92.56 74 THR A CA 1
ATOM 539 C C . THR A 1 74 ? 12.349 -2.119 6.489 1.00 92.56 74 THR A C 1
ATOM 541 O O . THR A 1 74 ? 11.406 -2.833 6.813 1.00 92.56 74 THR A O 1
ATOM 544 N N . GLY A 1 75 ? 12.218 -1.113 5.618 1.00 94.44 75 GLY A N 1
ATOM 545 C CA . GLY A 1 75 ? 10.936 -0.682 5.056 1.00 94.44 75 GLY A CA 1
ATOM 546 C C . GLY A 1 75 ? 10.216 0.364 5.910 1.00 94.44 75 GLY A C 1
ATOM 547 O O . GLY A 1 75 ? 9.208 0.916 5.474 1.00 94.44 75 GLY A O 1
ATOM 548 N N . LYS A 1 76 ? 10.734 0.689 7.102 1.00 95.69 76 LYS A N 1
ATOM 549 C CA . LYS A 1 76 ? 10.095 1.627 8.035 1.00 95.69 76 LYS A CA 1
ATOM 550 C C . LYS A 1 76 ? 9.962 3.031 7.446 1.00 95.69 76 LYS A C 1
ATOM 552 O O . LYS A 1 76 ? 8.932 3.670 7.642 1.00 95.69 76 LYS A O 1
ATOM 557 N N . MET A 1 77 ? 10.971 3.518 6.716 1.00 98.00 77 MET A N 1
ATOM 558 C CA . MET A 1 77 ? 10.866 4.839 6.079 1.00 98.00 77 MET A CA 1
ATOM 559 C C . MET A 1 77 ? 9.828 4.819 4.956 1.00 98.00 77 MET A C 1
ATOM 561 O O . MET A 1 77 ? 9.097 5.790 4.777 1.00 98.00 77 MET A O 1
ATOM 565 N N . THR A 1 78 ? 9.745 3.710 4.218 1.00 97.94 78 THR A N 1
ATOM 566 C CA . THR A 1 78 ? 8.745 3.517 3.162 1.00 97.94 78 THR A CA 1
ATOM 567 C C . THR A 1 78 ? 7.326 3.513 3.739 1.00 97.94 78 THR A C 1
ATOM 569 O O . THR A 1 78 ? 6.464 4.212 3.206 1.00 97.94 78 THR A O 1
ATOM 572 N N . GLU A 1 79 ? 7.086 2.813 4.854 1.00 97.31 79 GLU A N 1
ATOM 573 C CA . GLU A 1 79 ? 5.797 2.856 5.559 1.00 97.31 79 GLU A CA 1
ATOM 574 C C . GLU A 1 79 ? 5.456 4.285 6.018 1.00 97.31 79 GLU A C 1
ATOM 576 O O . GLU A 1 79 ? 4.377 4.794 5.714 1.00 97.31 79 GLU A O 1
ATOM 581 N N . GLN A 1 80 ? 6.402 4.974 6.668 1.00 97.50 80 GLN A N 1
ATOM 582 C CA . GLN A 1 80 ? 6.217 6.353 7.143 1.00 97.50 80 GLN A CA 1
ATOM 583 C C . GLN A 1 80 ? 5.891 7.335 6.012 1.00 97.50 80 GLN A C 1
ATOM 585 O O . GLN A 1 80 ? 4.998 8.175 6.156 1.00 97.50 80 GLN A O 1
ATOM 590 N N . LEU A 1 81 ? 6.596 7.225 4.881 1.00 98.06 81 LEU A N 1
ATOM 591 C CA . LEU A 1 81 ? 6.350 8.049 3.702 1.00 98.06 81 LEU A CA 1
ATOM 592 C C . LEU A 1 81 ? 4.911 7.871 3.215 1.00 98.06 81 LEU A C 1
ATOM 594 O O . LEU A 1 81 ? 4.208 8.858 2.999 1.00 98.06 81 LEU A O 1
ATOM 598 N N . PHE A 1 82 ? 4.458 6.629 3.040 1.00 97.44 82 PHE A N 1
ATOM 599 C CA . PHE A 1 82 ? 3.144 6.384 2.454 1.00 97.44 82 PHE A CA 1
ATOM 600 C C . PHE A 1 82 ? 1.982 6.666 3.405 1.00 97.44 82 PHE A C 1
ATOM 602 O O . PHE A 1 82 ? 0.938 7.109 2.930 1.00 97.44 82 PHE A O 1
ATOM 609 N N . ASP A 1 83 ? 2.177 6.563 4.719 1.00 95.75 83 ASP A N 1
ATOM 610 C CA . ASP A 1 83 ? 1.217 7.076 5.700 1.00 95.75 83 ASP A CA 1
ATOM 611 C C . ASP A 1 83 ? 1.032 8.593 5.600 1.00 95.75 83 ASP A C 1
ATOM 613 O O . ASP A 1 83 ? -0.096 9.100 5.607 1.00 95.75 83 ASP A O 1
ATOM 617 N N . SER A 1 84 ? 2.139 9.334 5.499 1.00 93.88 84 SER A N 1
ATOM 618 C CA . SER A 1 84 ? 2.115 10.793 5.355 1.00 93.88 84 SER A CA 1
ATOM 619 C C . SER A 1 84 ? 1.462 11.208 4.034 1.00 93.88 84 SER A C 1
ATOM 621 O O . SER A 1 84 ? 0.555 12.050 4.014 1.00 93.88 84 SER A O 1
ATOM 623 N N . VAL A 1 85 ? 1.843 10.547 2.935 1.00 93.19 85 VAL A N 1
ATOM 624 C CA . VAL A 1 85 ? 1.252 10.769 1.612 1.00 93.19 85 VAL A CA 1
ATOM 625 C C . VAL A 1 85 ? -0.243 10.453 1.637 1.00 93.19 85 VAL A C 1
ATOM 627 O O . VAL A 1 85 ? -1.027 11.275 1.172 1.00 93.19 85 VAL A O 1
ATOM 630 N N . ALA A 1 86 ? -0.687 9.338 2.219 1.00 92.31 86 ALA A N 1
ATOM 631 C CA . ALA A 1 86 ? -2.109 8.999 2.301 1.00 92.31 86 ALA A CA 1
ATOM 632 C C . ALA A 1 86 ? -2.931 10.081 3.023 1.00 92.31 86 ALA A C 1
ATOM 634 O O . ALA A 1 86 ? -3.961 10.526 2.505 1.00 92.31 86 ALA A O 1
ATOM 635 N N . LYS A 1 87 ? -2.443 10.584 4.165 1.00 89.62 87 LYS A N 1
ATOM 636 C CA . LYS A 1 87 ? -3.093 11.677 4.915 1.00 89.62 87 LYS A CA 1
ATOM 637 C C . LYS A 1 87 ? -3.199 12.957 4.086 1.00 89.62 87 LYS A C 1
ATOM 639 O O . LYS A 1 87 ? -4.276 13.544 3.989 1.00 89.62 87 LYS A O 1
ATOM 644 N N . GLN A 1 88 ? -2.123 13.329 3.391 1.00 84.88 88 GLN A N 1
ATOM 645 C CA . GLN A 1 88 ? -2.101 14.448 2.436 1.00 84.88 88 GLN A CA 1
ATOM 646 C C . GLN A 1 88 ? -2.967 14.219 1.189 1.00 84.88 88 GLN A C 1
ATOM 648 O O . GLN A 1 88 ? -3.084 15.114 0.357 1.00 84.88 88 GLN A O 1
ATOM 653 N N . ASN A 1 89 ? -3.548 13.032 1.022 1.00 82.44 89 ASN A N 1
ATOM 654 C CA . ASN A 1 89 ? -4.456 12.673 -0.063 1.00 82.44 89 ASN A CA 1
ATOM 655 C C . ASN A 1 89 ? -5.907 12.500 0.420 1.00 82.44 89 ASN A C 1
ATOM 657 O O . ASN A 1 89 ? -6.740 11.999 -0.331 1.00 82.44 89 ASN A O 1
ATOM 661 N N . GLY A 1 90 ? -6.227 12.919 1.650 1.00 80.69 90 GLY A N 1
ATOM 662 C CA . GLY A 1 90 ? -7.584 12.833 2.198 1.00 80.69 90 GLY A CA 1
ATOM 663 C C . GLY A 1 90 ? -7.977 11.432 2.674 1.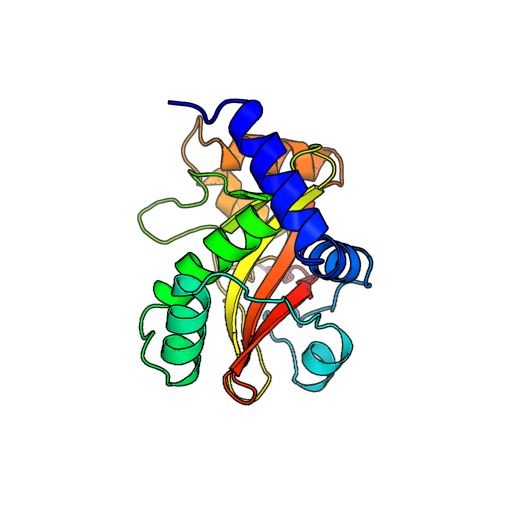00 80.69 90 GLY A C 1
ATOM 664 O O . GLY A 1 90 ? -9.165 11.152 2.836 1.00 80.69 90 GLY A O 1
ATOM 665 N N . PHE A 1 91 ? -6.999 10.550 2.899 1.00 89.94 91 PHE A N 1
ATOM 666 C CA . PHE A 1 91 ? -7.226 9.252 3.523 1.00 89.94 91 PHE A CA 1
ATOM 667 C C . PHE A 1 91 ? -6.923 9.306 5.016 1.00 89.94 91 PHE A C 1
ATOM 669 O O . PHE A 1 91 ? -5.982 9.950 5.477 1.00 89.94 91 PHE A O 1
ATOM 676 N N . ARG A 1 92 ? -7.709 8.558 5.781 1.00 91.94 92 AR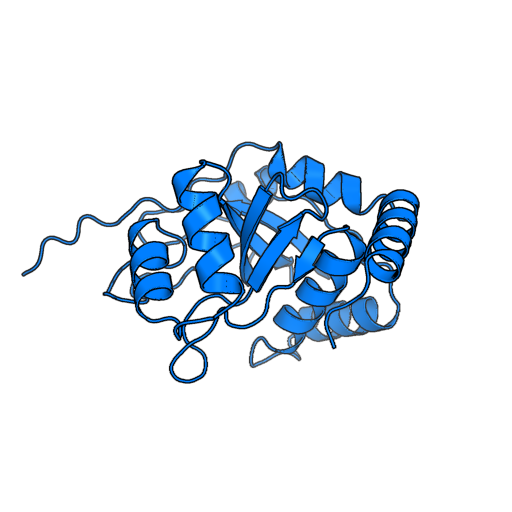G A N 1
ATOM 677 C CA . ARG A 1 92 ? -7.405 8.203 7.162 1.00 91.94 92 ARG A CA 1
ATOM 678 C C . ARG A 1 92 ? -6.571 6.930 7.150 1.00 91.94 92 ARG A C 1
ATOM 680 O O . ARG A 1 92 ? -6.991 5.935 6.564 1.00 91.94 92 ARG A O 1
ATOM 687 N N . VAL A 1 93 ? -5.426 6.956 7.821 1.00 95.19 93 VAL A N 1
ATOM 688 C CA . VAL A 1 93 ? -4.636 5.753 8.111 1.00 95.19 93 VAL A CA 1
ATOM 689 C C . VAL A 1 93 ? -5.199 5.116 9.378 1.00 95.19 93 VAL A C 1
ATOM 691 O O . VAL A 1 93 ? -5.275 5.776 10.416 1.00 95.19 93 VAL A O 1
ATOM 694 N N . LEU A 1 94 ? -5.638 3.863 9.288 1.00 96.12 94 LEU A N 1
ATOM 695 C CA . LEU A 1 94 ? -6.249 3.134 10.396 1.00 96.12 94 LEU A CA 1
ATOM 696 C C . LEU A 1 94 ? -5.212 2.289 11.136 1.00 96.12 94 LEU A C 1
ATOM 698 O O . LEU A 1 94 ? -4.442 1.549 10.528 1.00 96.12 94 LEU A O 1
ATOM 702 N N . SER A 1 95 ? -5.237 2.365 12.465 1.00 94.81 95 SER A N 1
ATOM 703 C CA . SER A 1 95 ? -4.418 1.523 13.334 1.00 94.81 95 SER A CA 1
ATOM 704 C C . SER A 1 95 ? -5.011 0.118 13.502 1.00 94.81 95 SER A C 1
ATOM 706 O O . SER A 1 95 ? -6.160 -0.157 13.145 1.00 94.81 95 SER A O 1
ATOM 708 N N . GLY A 1 96 ? -4.211 -0.790 14.071 1.00 95.50 96 GLY A N 1
ATOM 709 C CA . GLY A 1 96 ? -4.635 -2.159 14.375 1.00 95.50 96 GLY A CA 1
ATOM 710 C C . GLY A 1 96 ? -4.627 -3.107 13.171 1.00 95.50 96 GLY A C 1
ATOM 711 O O . GLY A 1 96 ? -5.259 -4.158 13.227 1.00 95.50 96 GLY A O 1
ATOM 712 N N . GLY A 1 97 ? -3.935 -2.752 12.083 1.00 96.25 97 GLY A N 1
ATOM 713 C CA . GLY A 1 97 ? -3.776 -3.600 10.894 1.00 96.25 97 GLY A CA 1
ATOM 714 C C . GLY A 1 97 ? -2.746 -4.729 11.031 1.00 96.25 97 GLY A C 1
ATOM 715 O O . GLY A 1 97 ? -2.600 -5.513 10.094 1.00 96.25 97 GLY A O 1
ATOM 716 N N . LYS A 1 98 ? -2.052 -4.831 12.175 1.00 95.56 98 LYS A N 1
ATOM 717 C CA . LYS A 1 98 ? -1.005 -5.830 12.438 1.00 95.56 98 LYS A CA 1
ATOM 718 C C . LYS A 1 98 ? -1.349 -6.738 13.630 1.00 95.56 98 LYS A C 1
ATOM 720 O O . LYS A 1 98 ? -2.132 -6.355 14.498 1.00 95.56 98 LYS A O 1
ATOM 725 N N . TYR A 1 99 ? -0.766 -7.937 13.666 1.00 95.38 99 TYR A N 1
ATOM 726 C CA . TYR A 1 99 ? -0.890 -8.927 14.743 1.00 95.38 99 TYR A CA 1
ATOM 727 C C . TYR A 1 99 ? 0.439 -9.665 14.976 1.00 95.38 99 TYR A C 1
ATOM 729 O O . TYR A 1 99 ? 1.260 -9.794 14.068 1.00 95.38 99 TYR A O 1
ATOM 737 N N . GLY A 1 100 ? 0.656 -10.174 16.196 1.00 90.06 100 GLY A N 1
ATOM 738 C CA . GLY A 1 100 ? 1.834 -10.992 16.531 1.00 90.06 100 GLY A CA 1
ATOM 739 C C . GLY A 1 100 ? 3.172 -10.344 16.146 1.00 90.06 100 GLY A C 1
ATOM 740 O O . GLY A 1 100 ? 4.035 -11.013 15.585 1.00 90.06 100 GLY A O 1
ATOM 741 N N . GLY A 1 101 ? 3.309 -9.031 16.351 1.00 87.62 101 GLY A N 1
ATOM 742 C CA . GLY A 1 101 ? 4.442 -8.244 15.865 1.00 87.62 101 GLY A CA 1
ATOM 743 C C . GLY A 1 101 ? 4.157 -7.612 14.502 1.00 87.62 101 GLY A C 1
ATOM 744 O O . GLY A 1 101 ? 3.238 -6.804 14.377 1.00 87.62 101 GLY A O 1
ATOM 745 N N . ASN A 1 102 ? 4.955 -7.954 13.487 1.00 86.44 102 ASN A N 1
ATOM 746 C CA . ASN A 1 102 ? 4.921 -7.299 12.174 1.00 86.44 102 ASN A CA 1
ATOM 747 C C . ASN A 1 102 ? 4.078 -8.041 11.115 1.00 86.44 102 ASN A C 1
ATOM 749 O O . ASN A 1 102 ? 4.256 -7.817 9.921 1.00 86.44 102 ASN A O 1
ATOM 753 N N . ASN A 1 103 ? 3.188 -8.952 11.521 1.00 92.56 103 ASN A N 1
ATOM 754 C CA . ASN A 1 103 ? 2.327 -9.660 10.571 1.00 92.56 103 ASN A CA 1
ATOM 755 C C . ASN A 1 103 ? 1.070 -8.846 10.274 1.00 92.56 103 ASN A C 1
ATOM 757 O O . ASN A 1 103 ? 0.520 -8.215 11.170 1.00 92.56 103 ASN A O 1
ATOM 761 N N . GLY A 1 104 ? 0.559 -8.934 9.048 1.00 96.12 104 GLY A N 1
ATOM 762 C CA . GLY A 1 104 ? -0.712 -8.329 8.658 1.00 96.12 104 GLY A CA 1
ATOM 763 C C . GLY A 1 104 ? -0.552 -7.320 7.533 1.00 96.12 104 GLY A C 1
ATOM 764 O O . GLY A 1 104 ? 0.186 -7.568 6.583 1.00 96.12 104 GLY A O 1
ATOM 765 N N . PHE A 1 105 ? -1.299 -6.226 7.616 1.00 97.56 105 PHE A N 1
ATOM 766 C CA . PHE A 1 105 ? -1.275 -5.155 6.630 1.00 97.56 105 PHE A CA 1
ATOM 767 C C . PHE A 1 105 ? -0.191 -4.142 6.997 1.00 97.56 105 PHE A C 1
ATOM 769 O O . PHE A 1 105 ? -0.171 -3.678 8.139 1.00 97.56 105 PHE A O 1
ATOM 776 N N . ASP A 1 106 ? 0.651 -3.750 6.036 1.00 96.69 106 ASP A N 1
ATOM 777 C CA . ASP A 1 106 ? 1.484 -2.552 6.201 1.00 96.69 106 ASP A CA 1
ATOM 778 C C . ASP A 1 106 ? 0.574 -1.356 6.503 1.00 96.69 106 ASP A C 1
ATOM 780 O O . ASP A 1 106 ? 0.761 -0.652 7.492 1.00 96.69 106 ASP A O 1
ATOM 784 N N . HIS A 1 107 ? -0.475 -1.204 5.683 1.00 97.69 107 HIS A N 1
ATOM 785 C CA . HIS A 1 107 ? -1.374 -0.060 5.710 1.00 97.69 107 HIS A CA 1
ATOM 786 C C . HIS A 1 107 ? -2.835 -0.453 5.515 1.00 97.69 107 HIS A C 1
ATOM 788 O O . HIS A 1 107 ? -3.180 -1.258 4.641 1.00 97.69 107 HIS A O 1
ATOM 794 N N . VAL A 1 108 ? -3.717 0.222 6.253 1.00 98.06 108 VAL A N 1
ATOM 795 C CA . VAL A 1 108 ? -5.154 0.261 5.962 1.00 98.06 108 VAL A CA 1
ATOM 796 C C . VAL A 1 108 ? -5.584 1.712 5.838 1.00 98.06 108 VAL A C 1
ATOM 798 O O . VAL A 1 108 ? -5.540 2.467 6.810 1.00 98.06 108 VAL A O 1
ATOM 801 N N . TRP A 1 109 ? -6.007 2.111 4.642 1.00 96.62 109 TRP A N 1
ATOM 802 C CA . TRP A 1 109 ? -6.434 3.478 4.360 1.00 96.62 109 TRP A CA 1
ATOM 803 C C . TRP A 1 109 ? -7.927 3.528 4.077 1.00 96.62 109 TRP A C 1
ATOM 805 O O . TRP A 1 109 ? -8.453 2.724 3.313 1.00 96.62 109 TRP A O 1
ATOM 815 N N . GLN A 1 110 ? -8.617 4.506 4.646 1.00 93.25 110 GLN A N 1
ATOM 816 C CA . GLN A 1 110 ? -10.026 4.763 4.372 1.00 93.25 110 GLN A CA 1
ATOM 817 C C . GLN A 1 110 ? -10.178 6.174 3.812 1.00 93.25 110 GLN A C 1
ATOM 819 O O . GLN A 1 110 ? -9.690 7.129 4.416 1.00 93.25 110 GLN A O 1
ATOM 824 N N . ALA A 1 111 ? -10.849 6.315 2.668 1.00 87.38 111 ALA A N 1
ATOM 825 C CA . ALA A 1 111 ? -11.200 7.636 2.149 1.00 87.38 111 ALA A CA 1
ATOM 826 C C . ALA A 1 111 ? -12.050 8.384 3.191 1.00 87.38 111 ALA A C 1
ATOM 828 O O . ALA A 1 111 ? -12.886 7.764 3.850 1.00 87.38 111 ALA A O 1
ATOM 829 N N . ALA A 1 112 ? -11.851 9.694 3.368 1.00 78.44 112 ALA A N 1
ATOM 830 C CA . ALA A 1 112 ? -12.561 10.460 4.401 1.00 78.44 112 ALA A CA 1
ATOM 831 C C . ALA A 1 112 ? -14.100 10.362 4.305 1.00 78.44 112 ALA A C 1
ATOM 833 O O . ALA A 1 112 ? -14.777 10.413 5.328 1.00 78.44 112 ALA A O 1
ATOM 834 N N . ASP A 1 113 ? -14.639 10.162 3.100 1.00 77.25 113 ASP A N 1
ATOM 835 C CA . ASP A 1 113 ? -16.070 9.963 2.824 1.00 77.25 113 ASP A CA 1
ATOM 836 C C . ASP A 1 113 ? -16.559 8.509 3.022 1.00 77.25 113 ASP A C 1
ATOM 838 O O . ASP A 1 113 ? -17.737 8.208 2.834 1.00 77.25 113 ASP A O 1
ATOM 842 N N . GLY A 1 114 ? -15.666 7.578 3.375 1.00 79.62 114 GLY A N 1
ATOM 843 C CA . GLY A 1 114 ? -15.970 6.158 3.557 1.00 79.62 114 GLY A CA 1
ATOM 844 C C . GLY A 1 114 ? -16.316 5.400 2.267 1.00 79.62 114 GLY A C 1
ATOM 845 O O . GLY A 1 114 ? -16.787 4.259 2.339 1.00 79.62 114 GLY A O 1
ATOM 846 N N . SER A 1 115 ? -16.104 6.000 1.092 1.00 83.12 115 SER A N 1
ATOM 847 C CA . SER A 1 115 ? -16.443 5.404 -0.208 1.00 83.12 115 SER A CA 1
ATOM 848 C C . SER A 1 115 ? -15.578 4.189 -0.549 1.00 83.12 115 SER A C 1
ATOM 850 O O . SER A 1 115 ? -16.072 3.228 -1.139 1.00 83.12 115 SER A O 1
ATOM 852 N N . VAL A 1 116 ? -14.308 4.209 -0.137 1.00 88.94 116 VAL A N 1
ATOM 853 C CA . VAL A 1 116 ? -13.306 3.181 -0.441 1.00 88.94 116 VAL A CA 1
ATOM 854 C C . VAL A 1 116 ? -12.441 2.894 0.785 1.00 88.94 116 VAL A C 1
ATOM 856 O O . VAL A 1 116 ? -12.054 3.805 1.522 1.00 88.94 116 VAL A O 1
ATOM 859 N N . VAL A 1 117 ? -12.097 1.616 0.964 1.00 95.31 117 VAL A N 1
ATOM 860 C CA . VAL A 1 117 ? -11.053 1.155 1.890 1.00 95.31 117 VAL A CA 1
ATOM 861 C C . VAL A 1 117 ? -9.971 0.447 1.085 1.00 95.31 117 VAL A C 1
ATOM 863 O O . VAL A 1 117 ? -10.278 -0.395 0.241 1.00 95.31 117 VAL A O 1
ATOM 866 N N . LEU A 1 118 ? -8.710 0.781 1.348 1.00 96.62 118 LEU A N 1
ATOM 867 C CA . LEU A 1 118 ? -7.540 0.190 0.715 1.00 96.62 118 LEU A CA 1
ATOM 868 C C . LEU A 1 118 ? -6.734 -0.609 1.727 1.00 96.62 118 LEU A C 1
ATOM 870 O O . LEU A 1 118 ? -6.349 -0.080 2.768 1.00 96.62 118 LEU A O 1
ATOM 874 N N . ILE A 1 119 ? -6.422 -1.852 1.372 1.00 98.06 119 ILE A N 1
ATOM 875 C CA . ILE A 1 119 ? -5.240 -2.525 1.907 1.00 98.06 119 ILE A CA 1
ATOM 876 C C . ILE A 1 119 ? -4.072 -2.143 1.012 1.00 98.06 119 ILE A C 1
ATOM 878 O O . ILE A 1 119 ? -4.115 -2.405 -0.198 1.00 98.06 119 ILE A O 1
ATOM 882 N N . VAL A 1 120 ? -3.052 -1.520 1.595 1.00 98.00 120 VAL A N 1
ATOM 883 C CA . VAL A 1 120 ? -1.877 -1.087 0.843 1.00 98.00 120 VAL A CA 1
ATOM 884 C C . VAL A 1 120 ? -0.643 -1.807 1.350 1.00 98.00 120 VAL A C 1
ATOM 886 O O . VAL A 1 120 ? -0.362 -1.807 2.543 1.00 98.00 120 VAL A O 1
ATOM 889 N N . GLU A 1 121 ? 0.082 -2.424 0.424 1.00 97.44 121 GLU A N 1
ATOM 890 C CA . GLU A 1 121 ? 1.415 -2.961 0.678 1.00 97.44 121 GLU A CA 1
ATOM 891 C C . GLU A 1 121 ? 2.444 -1.933 0.217 1.00 97.44 121 GLU A C 1
ATOM 893 O O . GLU A 1 121 ? 2.416 -1.493 -0.939 1.00 97.44 121 GLU A O 1
ATOM 898 N N . SER A 1 122 ? 3.356 -1.554 1.106 1.00 97.00 122 SER A N 1
ATOM 899 C CA . SER A 1 122 ? 4.396 -0.588 0.790 1.00 97.00 122 SER A CA 1
ATOM 900 C C . SER A 1 122 ? 5.690 -1.287 0.377 1.00 97.00 122 SER A C 1
ATOM 902 O O . SER A 1 122 ? 6.164 -2.206 1.042 1.00 97.00 122 SER A O 1
ATOM 904 N N . LYS A 1 123 ? 6.269 -0.901 -0.766 1.00 96.19 123 LYS A N 1
ATOM 905 C CA . LYS A 1 123 ? 7.466 -1.561 -1.317 1.00 96.19 123 LYS A CA 1
ATOM 906 C C . LYS A 1 123 ? 8.471 -0.574 -1.889 1.00 96.19 123 LYS A C 1
ATOM 908 O O . LYS A 1 123 ? 8.128 0.413 -2.528 1.00 96.19 123 LYS A O 1
ATOM 913 N N . GLN A 1 124 ? 9.746 -0.914 -1.774 1.00 96.50 124 GLN A N 1
ATOM 914 C CA . GLN A 1 124 ? 10.779 -0.318 -2.616 1.00 96.50 124 GLN A CA 1
ATOM 915 C C . GLN A 1 124 ? 10.831 -1.084 -3.934 1.00 96.50 124 GLN A C 1
ATOM 917 O O . GLN A 1 124 ? 11.178 -2.266 -3.954 1.00 96.50 124 GLN A O 1
ATOM 922 N N . ILE A 1 125 ? 10.491 -0.423 -5.036 1.00 96.38 125 ILE A N 1
ATOM 923 C CA . ILE A 1 125 ? 10.472 -1.039 -6.360 1.00 96.38 125 ILE A CA 1
ATOM 924 C C . ILE A 1 125 ? 11.905 -1.038 -6.890 1.00 96.38 125 ILE A C 1
ATOM 926 O O . ILE A 1 125 ? 12.501 0.010 -7.149 1.00 96.38 125 ILE A O 1
ATOM 930 N N . ARG A 1 126 ? 12.467 -2.241 -7.029 1.00 91.69 126 ARG A N 1
ATOM 931 C CA . ARG A 1 126 ? 13.821 -2.476 -7.540 1.00 91.69 126 ARG A CA 1
ATOM 932 C C . ARG A 1 126 ? 13.715 -3.097 -8.925 1.00 91.69 126 ARG A C 1
ATOM 934 O O . ARG A 1 126 ? 12.902 -3.993 -9.154 1.00 91.69 126 ARG A O 1
ATOM 941 N N . ASN A 1 127 ? 14.504 -2.587 -9.866 1.00 91.50 127 ASN A N 1
ATOM 942 C CA . ASN A 1 127 ? 14.500 -3.029 -11.266 1.00 91.50 127 ASN A CA 1
ATOM 943 C C . ASN A 1 127 ? 13.121 -2.949 -11.950 1.00 91.50 127 ASN A C 1
ATOM 945 O O . ASN A 1 127 ? 12.848 -3.664 -12.913 1.00 91.50 127 ASN A O 1
ATOM 949 N N . GLY A 1 128 ? 12.247 -2.072 -11.447 1.00 93.00 128 GLY A N 1
ATOM 950 C CA . GLY A 1 128 ? 10.885 -1.914 -11.939 1.00 93.00 128 GLY A CA 1
ATOM 951 C C . GLY A 1 128 ? 9.982 -3.117 -11.671 1.00 93.00 128 GLY A C 1
ATOM 952 O O . GLY A 1 128 ? 9.018 -3.284 -12.394 1.00 93.00 128 GLY A O 1
ATOM 953 N N . THR A 1 129 ? 10.266 -3.981 -10.696 1.00 96.19 129 THR A N 1
ATOM 954 C CA . THR A 1 129 ? 9.429 -5.160 -10.396 1.00 96.19 129 THR A CA 1
ATOM 955 C C . THR A 1 129 ? 9.008 -5.183 -8.933 1.00 96.19 129 THR A C 1
ATOM 957 O O . THR A 1 129 ? 9.660 -4.570 -8.086 1.00 96.19 129 THR A O 1
ATOM 960 N N . VAL A 1 130 ? 7.915 -5.889 -8.636 1.00 97.25 130 VAL A N 1
ATOM 961 C CA . VAL A 1 130 ? 7.449 -6.123 -7.262 1.00 97.25 130 VAL A CA 1
ATOM 962 C C . VAL A 1 130 ? 7.178 -7.605 -7.053 1.00 97.25 130 VAL A C 1
ATOM 964 O O . VAL A 1 130 ? 6.546 -8.254 -7.885 1.00 97.25 130 VAL A O 1
ATOM 967 N N . GLN A 1 131 ? 7.627 -8.108 -5.905 1.00 97.06 131 GLN A N 1
ATOM 968 C CA . GLN A 1 131 ? 7.302 -9.429 -5.392 1.00 97.06 131 GLN A CA 1
ATOM 969 C C . GLN A 1 131 ? 6.550 -9.265 -4.068 1.00 97.06 131 GLN A C 1
ATOM 971 O O . GLN A 1 131 ? 7.094 -8.758 -3.086 1.00 97.06 131 GLN A O 1
ATOM 976 N N . LEU A 1 132 ? 5.289 -9.685 -4.051 1.00 96.50 132 LEU A N 1
ATOM 977 C CA . LEU A 1 132 ? 4.506 -9.852 -2.827 1.00 96.50 132 LEU A CA 1
ATOM 978 C C . LEU A 1 132 ? 4.868 -11.183 -2.164 1.00 96.50 132 LEU A C 1
ATOM 980 O O . LEU A 1 132 ? 5.327 -12.095 -2.850 1.00 96.50 132 LEU A O 1
ATOM 984 N N . ASN A 1 133 ? 4.662 -11.334 -0.853 1.00 95.12 133 ASN A N 1
ATOM 985 C CA . ASN A 1 133 ? 4.978 -12.609 -0.202 1.00 95.12 133 ASN A CA 1
ATOM 986 C C . ASN A 1 133 ? 4.062 -13.729 -0.754 1.00 95.12 133 ASN A C 1
ATOM 988 O O . ASN A 1 133 ? 2.848 -13.678 -0.528 1.00 95.12 133 ASN A O 1
ATOM 992 N N . PRO A 1 134 ? 4.593 -14.749 -1.461 1.00 95.62 134 PRO A N 1
ATOM 993 C CA . PRO A 1 134 ? 3.775 -15.816 -2.029 1.00 95.62 134 PRO A CA 1
ATOM 994 C C . PRO A 1 134 ? 3.154 -16.725 -0.962 1.00 95.62 134 PRO A C 1
ATOM 996 O O . PRO A 1 134 ? 2.138 -17.358 -1.255 1.00 95.62 134 PRO A O 1
ATOM 999 N N . ASN A 1 135 ? 3.750 -16.783 0.230 1.00 94.50 135 ASN A N 1
ATOM 1000 C CA . ASN A 1 135 ? 3.417 -17.688 1.327 1.00 94.50 135 ASN A CA 1
ATOM 1001 C C . ASN A 1 135 ? 3.205 -16.869 2.612 1.00 94.50 135 ASN A C 1
ATOM 1003 O O . ASN A 1 135 ? 3.908 -17.033 3.606 1.00 94.50 135 ASN A O 1
ATOM 1007 N N . GLY A 1 136 ? 2.272 -15.917 2.558 1.00 93.38 136 GLY A N 1
ATOM 1008 C CA . GLY A 1 136 ? 1.880 -15.106 3.704 1.00 93.38 136 GLY A CA 1
ATOM 1009 C C . GLY A 1 136 ? 0.991 -15.874 4.688 1.00 93.38 136 GLY A C 1
ATOM 1010 O O . GLY A 1 136 ? 1.021 -17.101 4.777 1.00 93.38 136 GLY A O 1
ATOM 1011 N N . ALA A 1 137 ? 0.159 -15.139 5.428 1.00 94.12 137 ALA A N 1
ATOM 1012 C CA . ALA A 1 137 ? -0.780 -15.694 6.395 1.00 94.12 137 ALA A CA 1
ATOM 1013 C C . ALA A 1 137 ? -1.616 -16.842 5.791 1.00 94.12 137 ALA A C 1
ATOM 1015 O O . ALA A 1 137 ? -2.261 -16.681 4.752 1.00 94.12 137 ALA A O 1
ATOM 1016 N N . GLY A 1 138 ? -1.587 -18.009 6.444 1.00 92.44 138 GLY A N 1
ATOM 1017 C CA . GLY A 1 138 ? -2.297 -19.215 5.995 1.00 92.44 138 GLY A CA 1
ATOM 1018 C C . GLY A 1 138 ? -1.729 -19.866 4.727 1.00 92.44 138 GLY A C 1
ATOM 1019 O O . GLY A 1 138 ? -2.434 -20.639 4.085 1.00 92.44 138 GLY A O 1
ATOM 1020 N N . GLY A 1 139 ? -0.497 -19.530 4.330 1.00 93.50 139 GLY A N 1
ATOM 1021 C CA . GLY A 1 139 ? 0.132 -20.016 3.096 1.00 93.50 139 GLY A CA 1
ATOM 1022 C C . GLY A 1 139 ? -0.379 -19.329 1.824 1.00 93.50 139 GLY A C 1
ATOM 1023 O O . GLY A 1 139 ? 0.008 -19.703 0.720 1.00 93.50 139 GLY A O 1
ATOM 1024 N N . TYR A 1 140 ? -1.242 -18.318 1.954 1.00 95.50 140 TYR A N 1
ATOM 1025 C CA . TYR A 1 140 ? -1.794 -17.587 0.818 1.00 95.50 140 TYR A CA 1
ATOM 1026 C C . TYR A 1 140 ? -0.884 -16.442 0.386 1.00 95.50 140 TYR A C 1
ATOM 1028 O O . TYR A 1 140 ? -0.191 -15.823 1.193 1.00 95.50 140 TYR A O 1
ATOM 1036 N N . THR A 1 141 ? -0.929 -16.105 -0.900 1.00 96.50 141 THR A N 1
ATOM 1037 C CA . THR A 1 141 ? -0.185 -14.959 -1.426 1.00 96.50 141 THR A CA 1
ATOM 1038 C C . THR A 1 141 ? -0.741 -13.657 -0.881 1.00 96.50 141 THR A C 1
ATOM 1040 O O . THR A 1 141 ? -1.953 -13.437 -0.883 1.00 96.50 141 THR A O 1
ATOM 1043 N N . GLN A 1 142 ? 0.157 -12.799 -0.414 1.00 96.12 142 GLN A N 1
ATOM 1044 C CA . GLN A 1 142 ? -0.156 -11.495 0.146 1.00 96.12 142 GLN A CA 1
ATOM 1045 C C . GLN A 1 142 ? -1.051 -10.688 -0.803 1.00 96.12 142 GL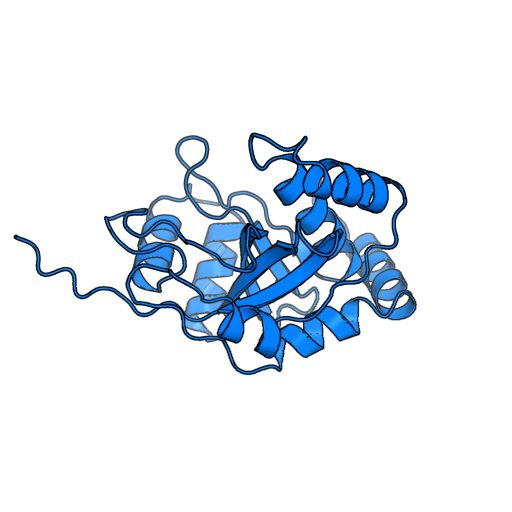N A C 1
ATOM 1047 O O . GLN A 1 142 ? -0.914 -10.755 -2.024 1.00 96.12 142 GLN A O 1
ATOM 1052 N N . MET A 1 143 ? -2.005 -9.958 -0.225 1.00 95.94 143 MET A N 1
ATOM 1053 C CA . MET A 1 143 ? -3.063 -9.208 -0.917 1.00 95.94 143 MET A CA 1
ATOM 1054 C C . MET A 1 143 ? -4.088 -10.041 -1.712 1.00 95.94 143 MET A C 1
ATOM 1056 O O . MET A 1 143 ? -5.037 -9.467 -2.246 1.00 95.94 143 MET A O 1
ATOM 1060 N N . SER A 1 144 ? -3.968 -11.373 -1.775 1.00 96.50 144 SER A N 1
ATOM 1061 C CA . SER A 1 144 ? -5.068 -12.215 -2.269 1.00 96.50 144 SER A CA 1
ATOM 1062 C C . SER A 1 144 ? -6.252 -12.185 -1.299 1.00 96.50 144 SER A C 1
ATOM 1064 O O . SER A 1 144 ? -6.094 -11.918 -0.104 1.00 96.50 144 SER A O 1
ATOM 1066 N N . ARG A 1 145 ? -7.452 -12.503 -1.795 1.00 95.31 145 ARG A N 1
ATOM 1067 C CA . ARG A 1 145 ? -8.674 -12.518 -0.974 1.00 95.31 145 ARG A CA 1
ATOM 1068 C C . ARG A 1 145 ? -8.530 -13.425 0.251 1.00 95.31 145 ARG A C 1
ATOM 1070 O O . ARG A 1 145 ? -8.958 -13.063 1.346 1.00 95.31 145 ARG A O 1
ATOM 1077 N N . GLU A 1 146 ? -7.898 -14.576 0.068 1.00 95.19 146 GLU A N 1
ATOM 1078 C CA . GLU A 1 146 ? -7.771 -15.597 1.108 1.00 95.19 146 GLU A CA 1
ATOM 1079 C C . GLU A 1 146 ? -6.725 -15.202 2.151 1.00 95.19 146 GLU A C 1
ATOM 1081 O O . GLU A 1 146 ? -6.949 -15.389 3.347 1.00 95.19 146 GLU A O 1
ATOM 1086 N N . TRP A 1 147 ? -5.651 -14.535 1.721 1.00 96.69 147 TRP A N 1
ATOM 1087 C CA . TRP A 1 147 ? -4.706 -13.909 2.640 1.00 96.69 147 TRP A CA 1
ATOM 1088 C C . TRP A 1 147 ? -5.364 -12.804 3.474 1.00 96.69 147 TRP A C 1
ATOM 1090 O O . TRP A 1 147 ? -5.219 -12.803 4.693 1.00 96.69 147 TRP A O 1
ATOM 1100 N N . ILE A 1 148 ? -6.146 -11.906 2.855 1.00 97.19 148 ILE A N 1
ATOM 1101 C CA . ILE A 1 148 ? -6.853 -10.830 3.576 1.00 97.19 148 ILE A CA 1
ATOM 1102 C C . ILE A 1 148 ? -7.788 -11.420 4.634 1.00 97.19 148 ILE A C 1
ATOM 1104 O O . ILE A 1 148 ? -7.769 -10.975 5.780 1.00 97.19 148 ILE A O 1
ATOM 1108 N N . LYS A 1 149 ? -8.576 -12.448 4.284 1.00 95.88 149 LYS A N 1
ATOM 1109 C CA . LYS A 1 149 ? -9.445 -13.149 5.245 1.00 95.88 149 LYS A CA 1
ATOM 1110 C C . LYS A 1 149 ? -8.650 -13.716 6.417 1.00 95.88 149 LYS A C 1
ATOM 1112 O O . LYS A 1 149 ? -9.075 -13.572 7.562 1.00 95.88 149 LYS A O 1
ATOM 1117 N N . GLN A 1 150 ? -7.506 -14.342 6.139 1.00 96.75 150 GLN A N 1
ATOM 1118 C CA . GLN A 1 150 ? -6.671 -14.925 7.181 1.00 96.75 150 GLN A CA 1
ATOM 1119 C C . GLN A 1 150 ? -6.066 -13.856 8.096 1.00 96.75 150 GLN A C 1
ATOM 1121 O O . GLN A 1 150 ? -6.096 -14.029 9.312 1.00 96.75 150 GLN A O 1
ATOM 1126 N N . VAL A 1 151 ? -5.573 -12.745 7.542 1.00 97.75 151 VAL A N 1
ATOM 1127 C CA . VAL A 1 151 ? -5.071 -11.617 8.340 1.00 97.75 151 VAL A CA 1
ATOM 1128 C C . VAL A 1 151 ? -6.181 -11.068 9.227 1.00 97.75 151 VAL A C 1
ATOM 1130 O O . VAL A 1 151 ? -6.001 -10.994 10.436 1.00 97.75 151 VAL A O 1
ATOM 1133 N N . VAL A 1 152 ? -7.349 -10.755 8.660 1.00 97.56 152 VAL A N 1
ATOM 1134 C CA . VAL A 1 152 ? -8.493 -10.215 9.410 1.00 97.56 152 VAL A CA 1
ATOM 1135 C C . VAL A 1 152 ? -8.927 -11.144 10.544 1.00 97.56 152 VAL A C 1
ATOM 1137 O O . VAL A 1 152 ? -9.245 -10.658 11.627 1.00 97.56 152 VAL A O 1
ATOM 1140 N N . LYS A 1 153 ? -8.912 -12.467 10.328 1.00 96.88 153 LYS A N 1
ATOM 1141 C CA . LYS A 1 153 ? -9.207 -13.458 11.374 1.00 96.88 153 LYS A CA 1
ATOM 1142 C C . LYS A 1 153 ? -8.211 -13.377 12.536 1.00 96.88 153 LYS A C 1
ATOM 1144 O O . LYS A 1 153 ? -8.625 -13.519 13.681 1.00 96.88 153 LYS A O 1
ATOM 1149 N N . SER A 1 154 ? -6.935 -13.143 12.239 1.00 97.25 154 SER A N 1
ATOM 1150 C CA . SER A 1 154 ? -5.855 -13.065 13.230 1.00 97.25 154 SER A CA 1
ATOM 1151 C C . SER A 1 154 ? -5.708 -11.695 13.901 1.00 97.25 154 SER A C 1
ATOM 1153 O O . SER A 1 154 ? -5.009 -11.594 14.908 1.00 97.25 154 SER A O 1
ATOM 1155 N N . LEU A 1 155 ? -6.320 -10.633 13.363 1.00 97.56 155 LEU A N 1
ATOM 1156 C CA . LEU A 1 155 ? -6.269 -9.310 13.988 1.00 97.56 155 LEU A CA 1
ATOM 1157 C C . LEU A 1 155 ? -6.973 -9.317 15.356 1.00 97.56 155 LEU A C 1
ATOM 1159 O O . LEU A 1 155 ? -8.036 -9.944 15.471 1.00 97.56 155 LEU A O 1
ATOM 1163 N N . PRO A 1 156 ? -6.449 -8.573 16.354 1.00 95.00 156 PRO A N 1
ATOM 1164 C CA . PRO A 1 156 ? -7.094 -8.430 17.654 1.00 95.00 156 PRO A CA 1
ATOM 1165 C C . PRO A 1 156 ? -8.544 -7.962 17.531 1.00 95.00 156 PRO A C 1
ATOM 1167 O O . PRO A 1 156 ? -8.882 -7.137 16.671 1.00 95.00 156 PRO A O 1
ATOM 1170 N N . ASP A 1 157 ? -9.401 -8.472 18.407 1.00 93.12 157 ASP A N 1
ATOM 1171 C CA . ASP A 1 157 ? -10.772 -7.986 18.510 1.00 93.12 157 ASP A CA 1
ATOM 1172 C C . ASP A 1 157 ? -10.792 -6.513 18.936 1.00 93.12 157 ASP A C 1
ATOM 1174 O O . ASP A 1 157 ? -9.896 -6.025 19.624 1.00 93.12 157 ASP A O 1
ATOM 1178 N N . GLY A 1 158 ? -11.771 -5.763 18.430 1.00 90.94 158 GLY A N 1
ATOM 1179 C CA . GLY A 1 158 ? -11.836 -4.309 18.614 1.00 90.94 158 GLY A CA 1
ATOM 1180 C C . GLY A 1 158 ? -10.848 -3.494 17.765 1.00 90.94 158 GLY A C 1
ATOM 1181 O O . GLY A 1 158 ? -10.902 -2.266 17.806 1.00 90.94 158 GLY A O 1
ATOM 1182 N N . SER A 1 159 ? -9.984 -4.125 16.955 1.00 94.81 159 SER A N 1
ATOM 1183 C CA . SER A 1 159 ? -9.110 -3.401 16.020 1.00 94.81 159 SER A CA 1
ATOM 1184 C C . SER A 1 159 ? -9.925 -2.502 15.065 1.00 94.81 159 SER A C 1
ATOM 1186 O O . SER A 1 159 ? -10.807 -3.008 14.353 1.00 94.81 159 SER A O 1
ATOM 1188 N N . PRO A 1 160 ? -9.607 -1.191 14.968 1.00 95.25 160 PRO A N 1
ATOM 1189 C CA . PRO A 1 160 ? -10.269 -0.289 14.026 1.00 95.25 160 PRO A CA 1
ATOM 1190 C C . PRO A 1 160 ? -10.152 -0.764 12.574 1.00 95.25 160 PRO A C 1
ATOM 1192 O O . PRO A 1 160 ? -11.139 -0.767 11.834 1.00 95.25 160 PRO A O 1
ATOM 1195 N N . ALA A 1 161 ? -8.963 -1.224 12.173 1.00 96.88 161 ALA A N 1
ATOM 1196 C CA . ALA A 1 161 ? -8.738 -1.787 10.848 1.00 96.88 161 ALA A CA 1
ATOM 1197 C C . ALA A 1 161 ? -9.598 -3.037 10.599 1.00 96.88 161 ALA A C 1
ATOM 1199 O O . ALA A 1 161 ? -10.222 -3.137 9.543 1.00 96.88 161 ALA A O 1
ATOM 1200 N N . LYS A 1 162 ? -9.690 -3.964 11.566 1.00 97.31 162 LYS A N 1
ATOM 1201 C CA . LYS A 1 162 ? -10.468 -5.211 11.426 1.00 97.31 162 LYS A CA 1
ATOM 1202 C C . LYS A 1 162 ? -11.929 -4.921 11.074 1.00 97.31 162 LYS A C 1
ATOM 1204 O O . LYS A 1 162 ? -12.436 -5.444 10.081 1.00 97.31 162 LYS A O 1
ATOM 1209 N N . ALA A 1 163 ? -12.582 -4.048 11.841 1.00 94.62 163 ALA A N 1
ATOM 1210 C CA . ALA A 1 163 ? -13.986 -3.697 11.630 1.00 94.62 163 ALA A CA 1
ATOM 1211 C C . ALA A 1 163 ? -14.223 -3.033 10.262 1.00 94.62 163 ALA A C 1
ATOM 1213 O O . ALA A 1 163 ? -15.149 -3.400 9.531 1.00 94.62 163 ALA A O 1
ATOM 1214 N N . VAL A 1 164 ? -13.362 -2.082 9.886 1.00 95.94 164 VAL A N 1
ATOM 1215 C CA . VAL A 1 164 ? -13.499 -1.343 8.624 1.00 95.94 164 VAL A CA 1
ATOM 1216 C C . VAL A 1 164 ? -13.251 -2.242 7.411 1.00 95.94 164 VAL A C 1
ATOM 1218 O O . VAL A 1 164 ? -14.010 -2.177 6.442 1.00 95.94 164 VAL A O 1
ATOM 1221 N N . VAL A 1 165 ? -12.244 -3.117 7.465 1.00 97.19 165 VAL A N 1
ATOM 1222 C CA . VAL A 1 165 ? -11.926 -4.049 6.372 1.00 97.19 165 VAL A CA 1
ATOM 1223 C C . VAL A 1 165 ? -13.048 -5.068 6.173 1.00 97.19 165 VAL A C 1
ATOM 1225 O O . VAL A 1 165 ? -13.455 -5.295 5.034 1.00 97.19 165 VAL A O 1
ATOM 1228 N N . LEU A 1 166 ? -13.602 -5.634 7.253 1.00 95.19 166 LEU A N 1
ATOM 1229 C CA . LEU A 1 166 ? -14.737 -6.561 7.175 1.00 95.19 166 LEU A CA 1
ATOM 1230 C C . LEU A 1 166 ? -15.949 -5.918 6.496 1.00 95.19 166 LEU A C 1
ATOM 1232 O O . LEU A 1 166 ? -16.466 -6.457 5.514 1.00 95.19 166 LEU A O 1
ATOM 1236 N N . LYS A 1 167 ? -16.352 -4.733 6.970 1.00 94.69 167 LYS A N 1
ATOM 1237 C CA . LYS A 1 167 ? -17.493 -3.993 6.418 1.00 94.69 167 LYS A CA 1
ATOM 1238 C C . LYS A 1 167 ? -17.267 -3.607 4.956 1.00 94.69 167 LYS A C 1
ATOM 1240 O O . LYS A 1 167 ? -18.175 -3.712 4.134 1.00 94.69 167 LYS A O 1
ATOM 1245 N N . ALA A 1 168 ? -16.063 -3.161 4.603 1.00 95.31 168 ALA A N 1
ATOM 1246 C CA . ALA A 1 168 ? -15.744 -2.802 3.225 1.00 95.31 168 ALA A CA 1
ATOM 1247 C C . ALA A 1 168 ? -15.736 -4.019 2.294 1.00 95.31 168 ALA A C 1
ATOM 1249 O O . ALA A 1 168 ? -16.215 -3.920 1.167 1.00 95.31 168 ALA A O 1
ATOM 1250 N N . ASN A 1 169 ? -15.238 -5.165 2.762 1.00 93.81 169 ASN A N 1
ATOM 1251 C CA . ASN A 1 169 ? -15.240 -6.408 1.997 1.00 93.81 169 ASN A CA 1
ATOM 1252 C C . ASN A 1 169 ? -16.668 -6.906 1.724 1.00 93.81 169 ASN A C 1
ATOM 1254 O O . ASN A 1 169 ? -16.964 -7.310 0.605 1.00 93.81 169 ASN A O 1
ATOM 1258 N N . GLN A 1 170 ? -17.560 -6.835 2.718 1.00 92.69 170 GLN A N 1
ATOM 1259 C CA . GLN A 1 170 ? -18.978 -7.190 2.562 1.00 92.69 170 GLN A CA 1
ATOM 1260 C C . GLN A 1 170 ? -19.695 -6.279 1.557 1.00 92.69 170 GLN A C 1
ATOM 1262 O O . GLN A 1 170 ? -20.473 -6.755 0.739 1.00 92.69 170 GLN A O 1
ATOM 1267 N N . ASN A 1 171 ? -19.381 -4.983 1.573 1.00 92.88 171 ASN A N 1
ATOM 1268 C CA . ASN A 1 171 ? -20.029 -3.981 0.723 1.00 92.88 171 ASN A CA 1
ATOM 1269 C C . ASN A 1 171 ? -19.366 -3.799 -0.656 1.00 92.88 171 ASN A C 1
ATOM 1271 O O . ASN A 1 171 ? -19.705 -2.856 -1.366 1.00 92.88 171 ASN A O 1
ATOM 1275 N N . GLY A 1 172 ? -18.370 -4.616 -1.016 1.00 90.38 172 GLY A N 1
ATOM 1276 C CA . GLY A 1 172 ? -17.641 -4.476 -2.286 1.00 90.38 172 GLY A CA 1
ATOM 1277 C C . GLY A 1 172 ? -16.795 -3.197 -2.409 1.00 90.38 172 GLY A C 1
ATOM 1278 O O . GLY A 1 172 ? -16.428 -2.804 -3.512 1.00 90.38 172 GLY A O 1
ATOM 1279 N N . LYS A 1 173 ? -16.474 -2.539 -1.287 1.00 92.50 173 LYS A N 1
ATOM 1280 C CA . LYS A 1 173 ? -15.700 -1.281 -1.218 1.00 92.50 173 LYS A CA 1
ATOM 1281 C C . LYS A 1 173 ? -14.214 -1.483 -0.913 1.00 92.50 173 LYS A C 1
ATOM 1283 O O . LYS A 1 173 ? -13.454 -0.513 -0.888 1.00 92.50 173 LYS A O 1
ATOM 1288 N N . LEU A 1 174 ? -13.804 -2.720 -0.632 1.00 95.94 174 LEU A N 1
ATOM 1289 C CA . LEU A 1 174 ? -12.413 -3.058 -0.359 1.00 95.94 174 LEU A CA 1
ATOM 1290 C C . LEU A 1 174 ? -11.632 -3.183 -1.671 1.00 95.94 174 LEU A C 1
ATOM 1292 O O . LEU A 1 174 ? -11.969 -4.001 -2.526 1.00 95.94 174 LEU A O 1
ATOM 1296 N N . LYS A 1 175 ? -10.564 -2.401 -1.808 1.00 96.19 175 LYS A N 1
ATOM 1297 C CA . LYS A 1 175 ? -9.585 -2.515 -2.893 1.00 96.19 175 LYS A CA 1
ATOM 1298 C C . LYS A 1 175 ? -8.189 -2.761 -2.316 1.00 96.19 175 LYS A C 1
ATOM 1300 O O . LYS A 1 175 ? -7.942 -2.605 -1.120 1.00 96.19 175 LYS A O 1
ATOM 1305 N N . THR A 1 176 ? -7.273 -3.153 -3.186 1.00 97.31 176 THR A N 1
ATOM 1306 C CA . THR A 1 176 ? -5.895 -3.502 -2.843 1.00 97.31 176 THR A CA 1
ATOM 1307 C C . THR A 1 176 ? -4.928 -2.744 -3.745 1.00 97.31 176 THR A C 1
ATOM 1309 O O . THR A 1 176 ? -5.161 -2.635 -4.952 1.00 97.31 176 THR A O 1
ATOM 1312 N N . ALA A 1 177 ? -3.845 -2.211 -3.182 1.00 97.62 177 ALA A N 1
ATOM 1313 C CA . ALA A 1 177 ? -2.855 -1.452 -3.941 1.00 97.62 177 ALA A CA 1
ATOM 1314 C C . ALA A 1 177 ? -1.427 -1.662 -3.425 1.00 97.62 177 ALA A C 1
ATOM 1316 O O . ALA A 1 177 ? -1.211 -1.938 -2.250 1.00 97.62 177 ALA A O 1
ATOM 1317 N N . ILE A 1 178 ? -0.452 -1.517 -4.315 1.00 97.62 178 ILE A N 1
ATOM 1318 C CA . ILE A 1 178 ? 0.955 -1.376 -3.946 1.00 97.62 178 ILE A CA 1
ATOM 1319 C C . ILE A 1 178 ? 1.278 0.109 -3.994 1.00 97.62 178 ILE A C 1
ATOM 1321 O O . ILE A 1 178 ? 1.088 0.739 -5.036 1.00 97.62 178 ILE A O 1
ATOM 1325 N N . ALA A 1 179 ? 1.780 0.658 -2.896 1.00 97.44 179 ALA A N 1
ATOM 1326 C CA . ALA A 1 179 ? 2.420 1.963 -2.890 1.00 97.44 179 ALA A CA 1
ATOM 1327 C C . ALA A 1 179 ? 3.932 1.746 -2.849 1.00 97.44 179 ALA A C 1
ATOM 1329 O O . ALA A 1 179 ? 4.423 0.937 -2.065 1.00 97.44 179 ALA A O 1
ATOM 1330 N N . GLY A 1 180 ? 4.690 2.403 -3.719 1.00 96.81 180 GLY A N 1
ATOM 1331 C CA . GLY A 1 180 ? 6.116 2.134 -3.773 1.00 96.81 180 GLY A CA 1
ATOM 1332 C C . GLY A 1 180 ? 6.989 3.287 -4.200 1.00 96.81 180 GLY A C 1
ATOM 1333 O O . GLY A 1 180 ? 6.570 4.178 -4.933 1.00 96.81 180 GLY A O 1
ATOM 1334 N N . VAL A 1 181 ? 8.224 3.263 -3.708 1.00 98.00 181 VAL A N 1
ATOM 1335 C CA . VAL A 1 181 ? 9.285 4.150 -4.183 1.00 98.00 181 VAL A CA 1
ATOM 1336 C C . VAL A 1 181 ? 10.019 3.427 -5.300 1.00 98.00 181 VAL A C 1
ATOM 1338 O O . VAL A 1 181 ? 10.666 2.406 -5.056 1.00 98.00 181 VAL A O 1
ATOM 1341 N N . ASP A 1 182 ? 9.913 3.941 -6.523 1.00 95.50 182 ASP A N 1
ATOM 1342 C CA . ASP A 1 182 ? 10.732 3.483 -7.641 1.00 95.50 182 ASP A CA 1
ATOM 1343 C C . ASP A 1 182 ? 12.160 3.986 -7.450 1.00 95.50 182 ASP A C 1
ATOM 1345 O O . ASP A 1 182 ? 12.435 5.180 -7.574 1.00 95.50 182 ASP A O 1
ATOM 1349 N N . ARG A 1 183 ? 13.076 3.067 -7.128 1.00 93.62 183 ARG A N 1
ATOM 1350 C CA . ARG A 1 183 ? 14.481 3.405 -6.877 1.00 93.62 183 ARG A CA 1
ATOM 1351 C C . ARG A 1 183 ? 15.248 3.783 -8.144 1.00 93.62 183 ARG A C 1
ATOM 1353 O O . ARG A 1 183 ? 16.314 4.370 -8.024 1.00 93.62 183 ARG A O 1
ATOM 1360 N N . GLN A 1 184 ? 14.732 3.476 -9.336 1.00 90.50 184 GLN A N 1
ATOM 1361 C CA . GLN A 1 184 ? 15.347 3.913 -10.592 1.00 90.50 184 GLN A CA 1
ATOM 1362 C C . GLN A 1 184 ? 15.027 5.377 -10.887 1.00 90.50 184 GLN A C 1
ATOM 1364 O O . GLN A 1 184 ? 15.875 6.096 -11.404 1.00 90.50 184 GLN A O 1
ATOM 1369 N N . THR A 1 185 ? 13.814 5.827 -10.557 1.00 91.56 185 THR A N 1
ATOM 1370 C CA . THR A 1 185 ? 13.368 7.193 -10.874 1.00 91.56 185 THR A CA 1
ATOM 1371 C C . THR A 1 185 ? 13.316 8.124 -9.663 1.00 91.56 185 THR A C 1
ATOM 1373 O O . THR A 1 185 ? 13.084 9.316 -9.834 1.00 91.56 185 THR A O 1
ATOM 1376 N N . GLY A 1 186 ? 13.444 7.595 -8.444 1.00 91.94 186 GLY A N 1
ATOM 1377 C CA . GLY A 1 186 ? 13.284 8.337 -7.189 1.00 91.94 186 GLY A CA 1
ATOM 1378 C C . GLY A 1 186 ? 11.848 8.801 -6.918 1.00 91.94 186 GLY A C 1
ATOM 1379 O O . GLY A 1 186 ? 11.650 9.759 -6.177 1.00 91.94 186 GLY A O 1
ATOM 1380 N N . LYS A 1 187 ? 10.841 8.175 -7.542 1.00 95.25 187 LYS A N 1
ATOM 1381 C CA . LYS A 1 187 ? 9.442 8.638 -7.498 1.00 95.25 187 LYS A CA 1
ATOM 1382 C C . LYS A 1 187 ? 8.594 7.776 -6.576 1.00 95.25 187 LYS A C 1
ATOM 1384 O O . LYS A 1 187 ? 8.738 6.557 -6.562 1.00 95.25 187 LYS A O 1
ATOM 1389 N N . ALA A 1 188 ? 7.663 8.410 -5.868 1.00 96.62 188 ALA A N 1
ATOM 1390 C CA . ALA A 1 188 ? 6.583 7.713 -5.183 1.00 96.62 188 ALA A CA 1
ATOM 1391 C C . ALA A 1 188 ? 5.468 7.394 -6.185 1.00 96.62 188 ALA A C 1
ATOM 1393 O O . ALA A 1 188 ? 5.003 8.267 -6.919 1.00 96.62 188 ALA A O 1
ATOM 1394 N N . VAL A 1 189 ? 5.027 6.144 -6.219 1.00 96.19 189 VAL A N 1
ATOM 1395 C CA . VAL A 1 189 ? 3.986 5.666 -7.128 1.00 96.19 189 VAL A CA 1
ATOM 1396 C C . VAL A 1 189 ? 2.977 4.808 -6.380 1.00 96.19 189 VAL A C 1
ATOM 1398 O O . VAL A 1 189 ? 3.275 4.241 -5.330 1.00 96.19 189 VAL A O 1
ATOM 1401 N N . ILE A 1 190 ? 1.778 4.684 -6.935 1.00 96.31 190 ILE A N 1
ATOM 1402 C CA . ILE A 1 190 ? 0.775 3.725 -6.479 1.00 96.31 190 ILE A CA 1
ATOM 1403 C C . ILE A 1 190 ? 0.195 2.955 -7.659 1.00 96.31 190 ILE A C 1
ATOM 1405 O O . ILE A 1 190 ? 0.040 3.482 -8.765 1.00 96.31 190 ILE A O 1
ATOM 1409 N N . LEU A 1 191 ? -0.136 1.695 -7.408 1.00 95.44 191 LEU A N 1
ATOM 1410 C CA . LEU A 1 191 ? -0.708 0.779 -8.372 1.00 95.44 191 LEU A CA 1
ATOM 1411 C C . LEU A 1 191 ? -1.833 -0.032 -7.725 1.00 95.44 191 LEU A C 1
ATOM 1413 O O . LEU A 1 191 ? -1.575 -0.839 -6.834 1.00 95.44 191 LEU A O 1
ATOM 1417 N N . SER A 1 192 ? -3.063 0.118 -8.219 1.00 96.44 192 SER A N 1
ATOM 1418 C CA . SER A 1 192 ? -4.149 -0.817 -7.899 1.00 96.44 192 SER A CA 1
ATOM 1419 C C . SER A 1 192 ? -3.779 -2.210 -8.406 1.00 96.44 192 SER A C 1
ATOM 1421 O O . SER A 1 192 ? -3.421 -2.367 -9.576 1.00 96.44 192 SER A O 1
ATOM 1423 N N . VAL A 1 193 ? -3.861 -3.223 -7.546 1.00 96.81 193 VAL A N 1
ATOM 1424 C CA . VAL A 1 193 ? -3.437 -4.591 -7.868 1.00 96.81 193 VAL A CA 1
ATOM 1425 C C . VAL A 1 193 ? -4.525 -5.587 -7.499 1.00 96.81 193 VAL A C 1
ATOM 1427 O O . VAL A 1 193 ? -5.161 -5.451 -6.461 1.00 96.81 193 VAL A O 1
ATOM 1430 N N . LYS A 1 194 ? -4.728 -6.608 -8.329 1.00 96.94 194 LYS A N 1
ATOM 1431 C CA . LYS A 1 194 ? -5.529 -7.790 -8.005 1.00 96.94 194 LYS A CA 1
ATOM 1432 C C . LYS A 1 194 ? -4.607 -9.000 -7.995 1.00 96.94 194 LYS A C 1
ATOM 1434 O O . LYS A 1 194 ? -3.939 -9.275 -8.991 1.00 96.94 194 LYS A O 1
ATOM 1439 N N . VAL A 1 195 ? -4.587 -9.723 -6.882 1.00 97.00 195 VAL A N 1
ATOM 1440 C CA . VAL A 1 195 ? -3.806 -10.954 -6.741 1.00 97.00 195 VAL A CA 1
ATOM 1441 C C . VAL A 1 195 ? -4.766 -12.139 -6.801 1.00 97.00 195 VAL A C 1
ATOM 1443 O O . VAL A 1 195 ? -5.651 -12.236 -5.945 1.00 97.00 195 VAL A O 1
ATOM 1446 N N . PRO A 1 196 ? -4.646 -13.022 -7.808 1.00 94.19 196 PRO A N 1
ATOM 1447 C CA . PRO A 1 196 ? -5.421 -14.252 -7.846 1.00 94.19 196 PRO A CA 1
ATOM 1448 C C . PRO A 1 196 ? -5.145 -15.103 -6.608 1.00 94.19 196 PRO A C 1
ATOM 1450 O O . PRO A 1 196 ? -4.005 -15.208 -6.155 1.00 94.19 196 PRO A O 1
ATOM 1453 N N . SER A 1 197 ? -6.185 -15.731 -6.071 1.00 82.88 197 SER A N 1
ATOM 1454 C CA . SER A 1 197 ? -6.007 -16.724 -5.017 1.00 82.88 197 SER A CA 1
ATOM 1455 C C . SER A 1 197 ? -5.279 -17.938 -5.591 1.00 82.88 197 SER A C 1
ATOM 1457 O O . SER A 1 197 ? -5.623 -18.424 -6.668 1.00 82.88 197 SER A O 1
ATOM 1459 N N . LYS A 1 198 ? -4.269 -18.436 -4.873 1.00 80.25 198 LYS A N 1
ATOM 1460 C CA . LYS A 1 198 ? -3.690 -19.744 -5.179 1.00 80.25 198 LYS A CA 1
ATOM 1461 C C . LYS A 1 198 ? -4.725 -20.823 -4.878 1.00 80.25 198 LYS A C 1
ATOM 1463 O O . LYS A 1 198 ? -5.371 -20.781 -3.830 1.00 80.25 198 LYS A O 1
ATOM 1468 N N . THR A 1 199 ? -4.829 -21.817 -5.750 1.00 64.12 199 THR A N 1
ATOM 1469 C CA . THR A 1 199 ? -5.488 -23.077 -5.412 1.00 64.12 199 THR A CA 1
ATOM 1470 C C . THR A 1 199 ? -4.605 -23.777 -4.382 1.00 64.12 199 THR A C 1
ATOM 1472 O O . THR A 1 199 ? -3.594 -24.379 -4.736 1.00 64.12 199 THR A O 1
ATOM 1475 N N . ASN A 1 200 ? -4.927 -23.648 -3.094 1.00 55.31 200 ASN A N 1
ATOM 1476 C CA . ASN A 1 200 ? -4.293 -24.461 -2.059 1.00 55.31 200 ASN A CA 1
ATOM 1477 C C . ASN A 1 200 ? -4.857 -25.877 -2.191 1.00 55.31 200 ASN A C 1
ATOM 1479 O O . ASN A 1 200 ? -5.843 -26.229 -1.546 1.00 55.31 200 ASN A O 1
ATOM 1483 N N . ILE A 1 201 ? -4.245 -26.683 -3.059 1.00 47.66 201 ILE A N 1
ATOM 1484 C CA . ILE A 1 201 ? -4.380 -28.134 -2.979 1.00 47.66 201 ILE A CA 1
ATOM 1485 C C . ILE A 1 201 ? -3.616 -28.503 -1.712 1.00 47.66 201 ILE A C 1
ATOM 1487 O O . ILE A 1 201 ? -2.389 -28.589 -1.730 1.00 47.66 201 ILE A O 1
ATOM 1491 N N . ARG A 1 202 ? -4.328 -28.586 -0.584 1.00 49.25 202 ARG A N 1
ATOM 1492 C CA . ARG A 1 202 ? -3.774 -29.150 0.648 1.00 49.25 202 ARG A CA 1
ATOM 1493 C C . ARG A 1 202 ? -3.210 -30.525 0.274 1.00 49.25 202 ARG A C 1
ATOM 1495 O O . ARG A 1 202 ? -3.975 -31.375 -0.175 1.00 49.25 202 ARG A O 1
ATOM 1502 N N . ARG A 1 203 ? -1.891 -30.681 0.359 1.00 40.50 203 ARG A N 1
ATOM 1503 C CA . ARG A 1 203 ? -1.257 -31.992 0.486 1.00 40.50 203 ARG A CA 1
ATOM 1504 C C . ARG A 1 203 ? -1.186 -32.315 1.966 1.00 40.50 203 ARG A C 1
ATOM 1506 O O . ARG A 1 203 ? -0.932 -31.357 2.733 1.00 40.50 203 ARG A O 1
#

Sequence (203 aa):
MVPGIGESIQAYKVAKAAKNLQGMKKALDKAATVATAQGYVSKTKIKIGQTELRVTAATDKQLLKAIGEGRDTTGKMTEQLFDSVAKQNGFRVLSGGKYGGNNGFDHVWQAADGSVVLIVESKQIRNGTVQLNPNGAGGYTQMSREWIKQVVKSLPDGSPAKAVVLKANQNGKLKTAIAGVDRQTGKAVILSVKVPSKTNIRR

Secondary structure (DSSP, 8-state):
-PPPHHHHHHHHHHHHHTTHHHHHHHHHHSPPEE--TT-EE-HHHHHHH-EEPP--SHHHHHHHHHHHTT--SSSHHHHHHHHHHHHTTTEEEPS--EETTTEE-SEEEEETTSS-EEEEEEEEEBTTBEE--TT-GGGPPTTSHHHHHHHHHHSPTT-HHHHHHHHHHHTT-EEEEEEEEETTTTEEEEEEEE-PPP-----

pLDDT: mean 88.6, std 14.45, range [34.34, 98.06]

Foldseek 3Di:
DPDDPVLLVVLQVLLVVVCQLVQVVVQVPFDAQEAEQQQKDDLVSCVVFKGFGDDDDPVLLVLLVCVLVVVCPPCVSQLVSVCVSLSSNSWDWFPQQDAPPRAGASTWIAHNVRQAIEREDGEAQDPSMDGFHCQGQPGGTPPAPVNNVRSLVRTDPPGPRSVSQVVCVVVVRYWYKYWYQHSVVSTTIMGTHYHHIDPPPPD